Protein AF-0000000074771828 (afdb_homodimer)

InterPro domains:
  IPR003676 Small auxin-up RNA [PF02519] (21-90)
  IPR003676 Small auxin-up RNA [PTHR31374] (26-91)

Radius of gyration: 35.13 Å; Cα contacts (8 Å, |Δi|>4): 235; chains: 2; bounding box: 43×154×93 Å

pLDDT: mean 76.65, std 26.49, range [28.58, 97.94]

Nearest PDB structures (foldseek):
  7e83-assembly1_C  TM=4.398E-01  e=4.134E-01  Homo sapiens
  7f3f-assembly1_B  TM=4.361E-01  e=6.168E-01  Homo sapiens
  1j8c-assembly1_A  TM=2.416E-01  e=1.678E+00  Homo sapiens
  2lgx-assembly1_A  TM=4.261E-01  e=7.277E+00  Homo sapiens
  4ezk-assembly1_A  TM=3.525E-01  e=8.889E+00  Homo sapiens

Organism: Zingiber officinale (NCBI:txid94328)

Structure (mmCIF, N/CA/C/O backbone):
data_AF-0000000074771828-model_v1
#
loop_
_entity.id
_entity.type
_entity.pdbx_description
1 polymer 'Uncharacterized protein'
#
loop_
_atom_site.group_PDB
_atom_site.id
_atom_site.type_symbol
_atom_site.label_atom_id
_atom_site.label_alt_id
_atom_site.label_comp_id
_atom_site.label_asym_id
_atom_site.label_entity_id
_atom_site.label_seq_id
_atom_site.pdbx_PDB_ins_code
_atom_site.Cartn_x
_atom_site.Cartn_y
_atom_site.Cartn_z
_atom_site.occupancy
_atom_site.B_iso_or_equiv
_atom_site.auth_seq_id
_atom_site.auth_comp_id
_atom_site.auth_asym_id
_atom_site.auth_atom_id
_atom_site.pdbx_PDB_model_num
ATOM 1 N N . MET A 1 1 ? -14.844 -65.875 -72.438 1 32.59 1 MET A N 1
ATOM 2 C CA . MET A 1 1 ? -14.727 -64.562 -71.812 1 32.59 1 MET A CA 1
ATOM 3 C C . MET A 1 1 ? -14.938 -64.625 -70.312 1 32.59 1 MET A C 1
ATOM 5 O O . MET A 1 1 ? -16 -65.062 -69.875 1 32.59 1 MET A O 1
ATOM 9 N N . ARG A 1 2 ? -13.867 -64.875 -69.562 1 37.47 2 ARG A N 1
ATOM 10 C CA . ARG A 1 2 ? -13.727 -65.25 -68.125 1 37.47 2 ARG A CA 1
ATOM 11 C C . ARG A 1 2 ? -14.148 -64.125 -67.25 1 37.47 2 ARG A C 1
ATOM 13 O O . ARG A 1 2 ? -13.836 -62.969 -67.438 1 37.47 2 ARG A O 1
ATOM 20 N N . PRO A 1 3 ? -15.211 -64.25 -66.312 1 40.62 3 PRO A N 1
ATOM 21 C CA . PRO A 1 3 ? -15.93 -63.344 -65.438 1 40.62 3 PRO A CA 1
ATOM 22 C C . PRO A 1 3 ? -15.023 -62.75 -64.375 1 40.62 3 PRO A C 1
ATOM 24 O O . PRO A 1 3 ? -14.422 -63.469 -63.562 1 40.62 3 PRO A O 1
ATOM 27 N N . LEU A 1 4 ? -14.164 -61.719 -64.625 1 36.88 4 LEU A N 1
ATOM 28 C CA . LEU A 1 4 ? -13.148 -61.094 -63.781 1 36.88 4 LEU A CA 1
ATOM 29 C C . LEU A 1 4 ? -13.773 -60.438 -62.562 1 36.88 4 LEU A C 1
ATOM 31 O O . LEU A 1 4 ? -14.609 -59.562 -62.688 1 36.88 4 LEU A O 1
ATOM 35 N N . LEU A 1 5 ? -14.172 -61.219 -61.531 1 36.38 5 LEU A N 1
ATOM 36 C CA . LEU A 1 5 ? -14.836 -60.844 -60.281 1 36.38 5 LEU A CA 1
ATOM 37 C C . LEU A 1 5 ? -14 -59.875 -59.5 1 36.38 5 LEU A C 1
ATOM 39 O O . LEU A 1 5 ? -12.852 -60.125 -59.156 1 36.38 5 LEU A O 1
ATOM 43 N N . ARG A 1 6 ? -14.102 -58.531 -59.75 1 36 6 ARG A N 1
ATOM 44 C CA . ARG A 1 6 ? -13.391 -57.406 -59.188 1 36 6 ARG A CA 1
ATOM 45 C C . ARG A 1 6 ? -13.664 -57.281 -57.688 1 36 6 ARG A C 1
ATOM 47 O O . ARG A 1 6 ? -14.82 -57.188 -57.281 1 36 6 ARG A O 1
ATOM 54 N N . ARG A 1 7 ? -12.844 -57.875 -56.844 1 37.09 7 ARG A N 1
ATOM 55 C CA . ARG A 1 7 ? -12.836 -57.969 -55.375 1 37.09 7 ARG A CA 1
ATOM 56 C C . ARG A 1 7 ? -12.875 -56.562 -54.75 1 37.09 7 ARG A C 1
ATOM 58 O O . ARG A 1 7 ? -12.109 -55.688 -55.156 1 37.09 7 ARG A O 1
ATOM 65 N N . PRO A 1 8 ? -13.93 -56.125 -54.094 1 39.72 8 PRO A N 1
ATOM 66 C CA . PRO A 1 8 ? -14.227 -54.875 -53.406 1 39.72 8 PRO A CA 1
ATOM 67 C C . PRO A 1 8 ? -13.164 -54.469 -52.375 1 39.72 8 PRO A C 1
ATOM 69 O O . PRO A 1 8 ? -12.648 -55.312 -51.656 1 39.72 8 PRO A O 1
ATOM 72 N N . ALA A 1 9 ? -12.32 -53.5 -52.688 1 33.38 9 ALA A N 1
ATOM 73 C CA . ALA A 1 9 ? -11.25 -52.906 -51.906 1 33.38 9 ALA A CA 1
ATOM 74 C C . ALA A 1 9 ? -11.75 -52.469 -50.531 1 33.38 9 ALA A C 1
ATOM 76 O O . ALA A 1 9 ? -12.805 -51.844 -50.438 1 33.38 9 ALA A O 1
ATOM 77 N N . ARG A 1 10 ? -11.547 -53.25 -49.469 1 34.06 10 ARG A N 1
ATOM 78 C CA . ARG A 1 10 ? -11.781 -53.062 -48.031 1 34.06 10 ARG A CA 1
ATOM 79 C C . ARG A 1 10 ? -11.266 -51.688 -47.562 1 34.06 10 ARG A C 1
ATOM 81 O O . ARG A 1 10 ? -10.094 -51.375 -47.781 1 34.06 10 ARG A O 1
ATOM 88 N N . VAL A 1 11 ? -12.07 -50.594 -47.656 1 33.84 11 VAL A N 1
ATOM 89 C CA . VAL A 1 11 ? -11.875 -49.281 -47.094 1 33.84 11 VAL A CA 1
ATOM 90 C C . VAL A 1 11 ? -11.43 -49.375 -45.656 1 33.84 11 VAL A C 1
ATOM 92 O O . VAL A 1 11 ? -12.102 -50.031 -44.844 1 33.84 11 VAL A O 1
ATOM 95 N N . GLY A 1 12 ? -10.156 -49.312 -45.375 1 29.52 12 GLY A N 1
ATOM 96 C CA . GLY A 1 12 ? -9.375 -49.281 -44.156 1 29.52 12 GLY A CA 1
ATOM 97 C C . GLY A 1 12 ? -10.023 -48.438 -43.062 1 29.52 12 GLY A C 1
ATOM 98 O O . GLY A 1 12 ? -10.773 -47.5 -43.344 1 29.52 12 GLY A O 1
ATOM 99 N N . ASP A 1 13 ? -10.203 -49 -41.844 1 32.09 13 ASP A N 1
ATOM 100 C CA . ASP A 1 13 ? -10.562 -48.719 -40.469 1 32.09 13 ASP A CA 1
ATOM 101 C C . ASP A 1 13 ? -9.859 -47.469 -39.969 1 32.09 13 ASP A C 1
ATOM 103 O O . ASP A 1 13 ? -8.641 -47.312 -40.094 1 32.09 13 ASP A O 1
ATOM 107 N N . SER A 1 14 ? -10.578 -46.312 -40 1 33.44 14 SER A N 1
ATOM 108 C CA . SER A 1 14 ? -10.297 -45.031 -39.344 1 33.44 14 SER A CA 1
ATOM 109 C C . SER A 1 14 ? -9.836 -45.219 -37.906 1 33.44 14 SER A C 1
ATOM 111 O O . SER A 1 14 ? -10.586 -45.75 -37.062 1 33.44 14 SER A O 1
ATOM 113 N N . SER A 1 15 ? -8.617 -45.594 -37.656 1 33.94 15 SER A N 1
ATOM 114 C CA . SER A 1 15 ? -7.984 -45.594 -36.344 1 33.94 15 SER A CA 1
ATOM 115 C C . SER A 1 15 ? -8.312 -44.344 -35.562 1 33.94 15 SER A C 1
ATOM 117 O O . SER A 1 15 ? -8.289 -43.219 -36.125 1 33.94 15 SER A O 1
ATOM 119 N N . SER A 1 16 ? -9.242 -44.406 -34.594 1 33.5 16 SER A N 1
ATOM 120 C CA . SER A 1 16 ? -9.547 -43.5 -33.469 1 33.5 16 SER A CA 1
ATOM 121 C C . SER A 1 16 ? -8.281 -42.938 -32.844 1 33.5 16 SER A C 1
ATOM 123 O O . SER A 1 16 ? -7.449 -43.719 -32.344 1 33.5 16 SER A O 1
ATOM 125 N N . THR A 1 17 ? -7.562 -42.062 -33.469 1 32.53 17 THR A N 1
ATOM 126 C CA . THR A 1 17 ? -6.496 -41.344 -32.812 1 32.53 17 THR A CA 1
ATOM 127 C C . THR A 1 17 ? -6.969 -40.781 -31.469 1 32.53 17 THR A C 1
ATOM 129 O O . THR A 1 17 ? -7.91 -40 -31.406 1 32.53 17 THR A O 1
ATOM 132 N N . GLN A 1 18 ? -7.062 -41.656 -30.422 1 33.91 18 GLN A N 1
ATOM 133 C CA . GLN A 1 18 ? -7.137 -41.219 -29.031 1 33.91 18 GLN A CA 1
ATOM 134 C C . GLN A 1 18 ? -6.254 -40 -28.797 1 33.91 18 GLN A C 1
ATOM 136 O O . GLN A 1 18 ? -5.039 -40.062 -29 1 33.91 18 GLN A O 1
ATOM 141 N N . GLY A 1 19 ? -6.648 -38.844 -29.172 1 33.78 19 GLY A N 1
ATOM 142 C CA . GLY A 1 19 ? -6.027 -37.594 -28.75 1 33.78 19 GLY A CA 1
ATOM 143 C C . GLY A 1 19 ? -5.562 -37.625 -27.297 1 33.78 19 GLY A C 1
ATOM 144 O O . GLY A 1 19 ? -6.352 -37.906 -26.391 1 33.78 19 GLY A O 1
ATOM 145 N N . GLU A 1 20 ? -4.398 -38.188 -27 1 36.16 20 GLU A N 1
ATOM 146 C CA . GLU A 1 20 ? -3.707 -37.938 -25.734 1 36.16 20 GLU A CA 1
ATOM 147 C C . GLU A 1 20 ? -3.93 -36.531 -25.25 1 36.16 20 GLU A C 1
ATOM 149 O O . GLU A 1 20 ? -3.529 -35.562 -25.922 1 36.16 20 GLU A O 1
ATOM 154 N N . ALA A 1 21 ? -5.086 -36.188 -24.812 1 35.47 21 ALA A N 1
ATOM 155 C CA . ALA A 1 21 ? -5.191 -35 -23.938 1 35.47 21 ALA A CA 1
ATOM 156 C C . ALA A 1 21 ? -3.943 -34.875 -23.062 1 35.47 21 ALA A C 1
ATOM 158 O O . ALA A 1 21 ? -3.641 -35.75 -22.25 1 35.47 21 ALA A O 1
ATOM 159 N N . ILE A 1 22 ? -2.848 -34.438 -23.688 1 35.09 22 ILE A N 1
ATOM 160 C CA . ILE A 1 22 ? -1.805 -33.906 -22.844 1 35.09 22 ILE A CA 1
ATOM 161 C C . ILE A 1 22 ? -2.439 -33.188 -21.641 1 35.09 22 ILE A C 1
ATOM 163 O O . ILE A 1 22 ? -3.289 -32.312 -21.812 1 35.09 22 ILE A O 1
ATOM 167 N N . SER A 1 23 ? -2.936 -33.906 -20.672 1 37.56 23 SER A N 1
ATOM 168 C CA . SER A 1 23 ? -3.023 -33.25 -19.375 1 37.56 23 SER A CA 1
ATOM 169 C C . SER A 1 23 ? -1.934 -32.188 -19.234 1 37.56 23 SER A C 1
ATOM 171 O O . SER A 1 23 ? -0.753 -32.5 -19.094 1 37.56 23 SER A O 1
ATOM 173 N N . GLY A 1 24 ? -1.816 -31.266 -20.031 1 38.66 24 GLY A N 1
ATOM 174 C CA . GLY A 1 24 ? -0.993 -30.062 -19.984 1 38.66 24 GLY A CA 1
ATOM 175 C C . GLY A 1 24 ? -0.74 -29.578 -18.562 1 38.66 24 GLY A C 1
ATOM 176 O O . GLY A 1 24 ? -0.418 -28.406 -18.359 1 38.66 24 GLY A O 1
ATOM 177 N N . LYS A 1 25 ? -1.312 -30.203 -17.562 1 41.12 25 LYS A N 1
ATOM 178 C CA . LYS A 1 25 ? -0.728 -29.859 -16.281 1 41.12 25 LYS A CA 1
ATOM 179 C C . LYS A 1 25 ? 0.793 -29.969 -16.312 1 41.12 25 LYS A C 1
ATOM 181 O O . LYS A 1 25 ? 1.352 -31 -15.961 1 41.12 25 LYS A O 1
ATOM 186 N N . GLU A 1 26 ? 1.528 -29.812 -17.359 1 43.81 26 GLU A N 1
ATOM 187 C CA . GLU A 1 26 ? 2.967 -29.672 -17.156 1 43.81 26 GLU A CA 1
ATOM 188 C C . GLU A 1 26 ? 3.279 -29.047 -15.812 1 43.81 26 GLU A C 1
ATOM 190 O O . GLU A 1 26 ? 2.77 -27.969 -15.492 1 43.81 26 GLU A O 1
ATOM 195 N N . ALA A 1 27 ? 3.482 -29.75 -14.805 1 43.91 27 ALA A N 1
ATOM 196 C CA . ALA A 1 27 ? 4.082 -29.469 -13.5 1 43.91 27 ALA A CA 1
ATOM 197 C C . ALA A 1 27 ? 5.168 -28.406 -13.609 1 43.91 27 ALA A C 1
ATOM 199 O O . ALA A 1 27 ? 6.238 -28.656 -14.164 1 43.91 27 ALA A O 1
ATOM 200 N N . MET A 1 28 ? 4.965 -27.172 -14.148 1 45.31 28 MET A N 1
ATOM 201 C CA . MET A 1 28 ? 6.031 -26.188 -13.945 1 45.31 28 MET A CA 1
ATOM 202 C C . MET A 1 28 ? 6.828 -26.516 -12.688 1 45.31 28 MET A C 1
ATOM 204 O O . MET A 1 28 ? 6.258 -26.625 -11.602 1 45.31 28 MET A O 1
ATOM 208 N N . SER A 1 29 ? 7.75 -27.328 -12.883 1 49.81 29 SER A N 1
ATOM 209 C CA . SER A 1 29 ? 8.68 -27.625 -11.797 1 49.81 29 SER A CA 1
ATOM 210 C C . SER A 1 29 ? 8.945 -26.391 -10.945 1 49.81 29 SER A C 1
ATOM 212 O O . SER A 1 29 ? 9.609 -25.453 -11.383 1 49.81 29 SER A O 1
ATOM 214 N N . ALA A 1 30 ? 7.934 -25.891 -10.305 1 58.78 30 ALA A N 1
ATOM 215 C CA . ALA A 1 30 ? 8.32 -24.906 -9.297 1 58.78 30 ALA A CA 1
ATOM 216 C C . ALA A 1 30 ? 9.539 -25.375 -8.516 1 58.78 30 ALA A C 1
ATOM 218 O O . ALA A 1 30 ? 9.609 -26.531 -8.094 1 58.78 30 ALA A O 1
ATOM 219 N N . THR A 1 31 ? 10.727 -24.828 -8.953 1 63.97 31 THR A N 1
ATOM 220 C CA . THR A 1 31 ? 11.883 -25.016 -8.086 1 63.97 31 THR A CA 1
ATOM 221 C C . THR A 1 31 ? 11.477 -24.922 -6.613 1 63.97 31 THR A C 1
ATOM 223 O O . THR A 1 31 ? 10.609 -24.125 -6.258 1 63.97 31 THR A O 1
ATOM 226 N N . GLU A 1 32 ? 11.828 -25.703 -5.863 1 81.38 32 GLU A N 1
ATOM 227 C CA . GLU A 1 32 ? 11.602 -25.672 -4.422 1 81.38 32 GLU A CA 1
ATOM 228 C C . GLU A 1 32 ? 11.742 -24.266 -3.865 1 81.38 32 GLU A C 1
ATOM 230 O O . GLU A 1 32 ? 12.703 -23.547 -4.188 1 81.38 32 GLU A O 1
ATOM 235 N N . GLY A 1 33 ? 10.781 -23.703 -3.289 1 93.62 33 GLY A N 1
ATOM 236 C CA . GLY A 1 33 ? 10.844 -22.391 -2.666 1 93.62 33 GLY A CA 1
ATOM 237 C C . GLY A 1 33 ? 10.266 -21.297 -3.537 1 93.62 33 GLY A C 1
ATOM 238 O O . GLY A 1 33 ? 10.227 -20.125 -3.129 1 93.62 33 GLY A O 1
ATOM 239 N N . PHE A 1 34 ? 9.805 -21.797 -4.789 1 95.56 34 PHE A N 1
ATOM 240 C CA . PHE A 1 34 ? 9.234 -20.797 -5.684 1 95.56 34 PHE A CA 1
ATOM 241 C C . PHE A 1 34 ? 7.77 -21.078 -5.961 1 95.56 34 PHE A C 1
ATOM 243 O O . PHE A 1 34 ? 7.348 -22.234 -5.953 1 95.56 34 PHE A O 1
ATOM 250 N N . VAL A 1 35 ? 6.938 -20.062 -6.23 1 95.75 35 VAL A N 1
ATOM 251 C CA . VAL A 1 35 ? 5.52 -20.141 -6.566 1 95.75 35 VAL A CA 1
ATOM 252 C C . VAL A 1 35 ? 5.277 -19.5 -7.93 1 95.75 35 VAL A C 1
ATOM 254 O O . VAL A 1 35 ? 5.648 -18.344 -8.156 1 95.75 35 VAL A O 1
ATOM 257 N N . PRO A 1 36 ? 4.703 -20.281 -8.844 1 96.75 36 PRO A N 1
ATOM 258 C CA . PRO A 1 36 ? 4.348 -19.656 -10.125 1 96.75 36 PRO A CA 1
ATOM 259 C C . PRO A 1 36 ? 3.205 -18.656 -9.984 1 96.75 36 PRO A C 1
ATOM 261 O O . PRO A 1 36 ? 2.17 -18.969 -9.398 1 96.75 36 PRO A O 1
ATOM 264 N N . VAL A 1 37 ? 3.354 -17.422 -10.594 1 97.62 37 VAL A N 1
ATOM 265 C CA . VAL A 1 37 ? 2.383 -16.344 -10.523 1 97.62 37 VAL A CA 1
ATOM 266 C C . VAL A 1 37 ? 2.178 -15.742 -11.914 1 97.62 37 VAL A C 1
ATOM 268 O O . VAL A 1 37 ? 3.143 -15.508 -12.648 1 97.62 37 VAL A O 1
ATOM 271 N N . CYS A 1 38 ? 0.918 -15.547 -12.273 1 97.88 38 CYS A N 1
ATOM 272 C CA . CYS A 1 38 ? 0.589 -14.766 -13.469 1 97.88 38 CYS A CA 1
ATOM 273 C C . CYS A 1 38 ? -0.091 -13.453 -13.094 1 97.88 38 CYS A C 1
ATOM 275 O O . CYS A 1 38 ? -0.927 -13.422 -12.188 1 97.88 38 CYS A O 1
ATOM 277 N N . VAL A 1 39 ? 0.306 -12.492 -13.82 1 97.5 39 VAL A N 1
ATOM 278 C CA . VAL A 1 39 ? -0.228 -11.195 -13.422 1 97.5 39 VAL A CA 1
ATOM 279 C C . VAL A 1 39 ? -0.912 -10.523 -14.609 1 97.5 39 VAL A C 1
ATOM 281 O O . VAL A 1 39 ? -0.525 -10.75 -15.758 1 97.5 39 VAL A O 1
ATOM 284 N N . GLY A 1 40 ? -1.938 -9.75 -14.297 1 93.56 40 GLY A N 1
ATOM 285 C CA . GLY A 1 40 ? -2.629 -8.922 -15.266 1 93.56 40 GLY A CA 1
ATOM 286 C C . GLY A 1 40 ? -3.436 -9.719 -16.266 1 93.56 40 GLY A C 1
ATOM 287 O O . GLY A 1 40 ? -3.586 -10.93 -16.125 1 93.56 40 GLY A O 1
ATOM 288 N N . GLU A 1 41 ? -4.02 -8.977 -17.203 1 88.44 41 GLU A N 1
ATOM 289 C CA . GLU A 1 41 ? -4.82 -9.578 -18.266 1 88.44 41 GLU A CA 1
ATOM 290 C C . GLU A 1 41 ? -3.939 -10.328 -19.266 1 88.44 41 GLU A C 1
ATOM 292 O O . GLU A 1 41 ? -4.379 -11.289 -19.891 1 88.44 41 GLU A O 1
ATOM 297 N N . GLU A 1 42 ? -2.707 -9.898 -19.312 1 92.44 42 GLU A N 1
ATOM 298 C CA . GLU A 1 42 ? -1.759 -10.484 -20.25 1 92.44 42 GLU A CA 1
ATOM 299 C C . GLU A 1 42 ? -1.19 -11.797 -19.719 1 92.44 42 GLU A C 1
ATOM 301 O O . GLU A 1 42 ? -0.486 -12.516 -20.422 1 92.44 42 GLU A O 1
ATOM 306 N N . MET A 1 43 ? -1.484 -12.117 -18.531 1 95.31 43 MET A N 1
ATOM 307 C CA . MET A 1 43 ? -1.06 -13.359 -17.891 1 95.31 43 MET A CA 1
ATOM 308 C C . MET A 1 43 ? 0.455 -13.516 -17.969 1 95.31 43 MET A C 1
ATOM 310 O O . MET A 1 43 ? 0.955 -14.602 -18.266 1 95.31 43 MET A O 1
ATOM 314 N N . GLU A 1 44 ? 1.137 -12.398 -17.703 1 97.19 44 GLU A N 1
ATOM 315 C CA . GLU A 1 44 ? 2.59 -12.508 -17.625 1 97.19 44 GLU A CA 1
ATOM 316 C C . GLU A 1 44 ? 3.008 -13.422 -16.469 1 97.19 44 GLU A C 1
ATOM 318 O O . GLU A 1 44 ? 2.557 -13.25 -15.344 1 97.19 44 GLU A O 1
ATOM 323 N N . ARG A 1 45 ? 3.93 -14.391 -16.734 1 97.19 45 ARG A N 1
ATOM 324 C CA . ARG A 1 45 ? 4.266 -15.414 -15.75 1 97.19 45 ARG A CA 1
ATOM 325 C C . ARG A 1 45 ? 5.547 -15.055 -15.008 1 97.19 45 ARG A C 1
ATOM 327 O O . ARG A 1 45 ? 6.512 -14.578 -15.609 1 97.19 45 ARG A O 1
ATOM 334 N N . PHE A 1 46 ? 5.625 -15.188 -13.727 1 97.62 46 PHE A N 1
ATOM 335 C CA . PHE A 1 46 ? 6.773 -15.016 -12.852 1 97.62 46 PHE A CA 1
ATOM 336 C C . PHE A 1 46 ? 6.965 -16.234 -11.953 1 97.62 46 PHE A C 1
ATOM 338 O O . PHE A 1 46 ? 5.992 -16.906 -11.609 1 97.62 46 PHE A O 1
ATOM 345 N N . GLU A 1 47 ? 8.211 -16.484 -11.633 1 96.75 47 GLU A N 1
ATOM 346 C CA . GLU A 1 47 ? 8.547 -17.375 -10.531 1 96.75 47 GLU A CA 1
ATOM 347 C C . GLU A 1 47 ? 8.898 -16.594 -9.273 1 96.75 47 GLU A C 1
ATOM 349 O O . GLU A 1 47 ? 9.961 -15.984 -9.188 1 96.75 47 GLU A O 1
ATOM 354 N N . VAL A 1 48 ? 8.078 -16.688 -8.234 1 97.75 48 VAL A N 1
ATOM 355 C CA . VAL A 1 48 ? 8.227 -15.844 -7.051 1 97.75 48 VAL A CA 1
ATOM 356 C C . VAL A 1 48 ? 8.734 -16.672 -5.879 1 97.75 48 VAL A C 1
ATOM 358 O O . VAL A 1 48 ? 8.148 -17.719 -5.547 1 97.75 48 VAL A O 1
ATOM 361 N N . PRO A 1 49 ? 9.875 -16.281 -5.293 1 96.31 49 PRO A N 1
ATOM 362 C CA . PRO A 1 49 ? 10.234 -16.969 -4.051 1 96.31 49 PRO A CA 1
ATOM 363 C C . PRO A 1 49 ? 9.102 -16.969 -3.027 1 96.31 49 PRO A C 1
ATOM 365 O O . PRO A 1 49 ? 8.516 -15.922 -2.742 1 96.31 49 PRO A O 1
ATOM 368 N N . ALA A 1 50 ? 8.844 -18.062 -2.422 1 96.31 50 ALA A N 1
ATOM 369 C CA . ALA A 1 50 ? 7.699 -18.219 -1.53 1 96.31 50 ALA A CA 1
ATOM 370 C C . ALA A 1 50 ? 7.809 -17.297 -0.326 1 96.31 50 ALA A C 1
ATOM 372 O O . ALA A 1 50 ? 6.797 -16.859 0.221 1 96.31 50 ALA A O 1
ATOM 373 N N . GLU A 1 51 ? 9.008 -16.953 0.059 1 95.06 51 GLU A N 1
ATOM 374 C CA . GLU A 1 51 ? 9.242 -16.125 1.239 1 95.06 51 GLU A CA 1
ATOM 375 C C . GLU A 1 51 ? 8.727 -14.703 1.033 1 95.06 51 GLU A C 1
ATOM 377 O O . GLU A 1 51 ? 8.383 -14.016 1.997 1 95.06 51 GLU A O 1
ATOM 382 N N . LEU A 1 52 ? 8.641 -14.234 -0.208 1 96.56 52 LEU A N 1
ATOM 383 C CA . LEU A 1 52 ? 8.172 -12.883 -0.49 1 96.56 52 LEU A CA 1
ATOM 384 C C . LEU A 1 52 ? 6.672 -12.758 -0.239 1 96.56 52 LEU A C 1
ATOM 386 O O . LEU A 1 52 ? 6.172 -11.664 0.032 1 96.56 52 LEU A O 1
ATOM 390 N N . LEU A 1 53 ? 5.969 -13.898 -0.274 1 95.44 53 LEU A N 1
ATOM 391 C CA . LEU A 1 53 ? 4.508 -13.867 -0.226 1 95.44 53 LEU A CA 1
ATOM 392 C C . LEU A 1 53 ? 4.02 -13.523 1.177 1 95.44 53 LEU A C 1
ATOM 394 O O . LEU A 1 53 ? 2.852 -13.18 1.364 1 95.44 53 LEU A O 1
ATOM 398 N N . SER A 1 54 ? 4.996 -13.555 2.188 1 94.69 54 SER A N 1
ATOM 399 C CA . SER A 1 54 ? 4.637 -13.219 3.561 1 94.69 54 SER A CA 1
ATOM 400 C C . SER A 1 54 ? 4.832 -11.734 3.842 1 94.69 54 SER A C 1
ATOM 402 O O . SER A 1 54 ? 4.375 -11.227 4.863 1 94.69 54 SER A O 1
ATOM 404 N N . ARG A 1 55 ? 5.43 -11.031 2.961 1 96.19 55 ARG A N 1
ATOM 405 C CA . ARG A 1 55 ? 5.594 -9.594 3.121 1 96.19 55 ARG A CA 1
ATOM 406 C C . ARG A 1 55 ? 4.262 -8.867 2.975 1 96.19 55 ARG A C 1
ATOM 408 O O . ARG A 1 55 ? 3.408 -9.281 2.186 1 96.19 55 ARG A O 1
ATOM 415 N N . PRO A 1 56 ? 4.145 -7.809 3.648 1 95.75 56 PRO A N 1
ATOM 416 C CA . PRO A 1 56 ? 2.85 -7.125 3.705 1 95.75 56 PRO A CA 1
ATOM 417 C C . PRO A 1 56 ? 2.291 -6.805 2.318 1 95.75 56 PRO A C 1
ATOM 419 O O . PRO A 1 56 ? 1.106 -7.035 2.059 1 95.75 56 PRO A O 1
ATOM 422 N N . ALA A 1 57 ? 3.123 -6.309 1.467 1 96 57 ALA A N 1
ATOM 423 C CA . ALA A 1 57 ? 2.664 -5.93 0.133 1 96 57 ALA A CA 1
ATOM 424 C C . ALA A 1 57 ? 2.115 -7.137 -0.623 1 96 57 ALA A C 1
ATOM 426 O O . ALA A 1 57 ? 1.047 -7.059 -1.235 1 96 57 ALA A O 1
ATOM 427 N N . PHE A 1 58 ? 2.826 -8.203 -0.573 1 97.62 58 PHE A N 1
ATOM 428 C CA . PHE A 1 58 ? 2.4 -9.398 -1.298 1 97.62 58 PHE A CA 1
ATOM 429 C C . PHE A 1 58 ? 1.191 -10.039 -0.625 1 97.62 58 PHE A C 1
ATOM 431 O O . PHE A 1 58 ? 0.291 -10.539 -1.302 1 97.62 58 PHE A O 1
ATOM 438 N N . ALA A 1 59 ? 1.226 -10.008 0.656 1 96.81 59 ALA A N 1
ATOM 439 C CA . ALA A 1 59 ? 0.059 -10.508 1.375 1 96.81 59 ALA A CA 1
ATOM 440 C C . ALA A 1 59 ? -1.203 -9.75 0.977 1 96.81 59 ALA A C 1
ATOM 442 O O . ALA A 1 59 ? -2.264 -10.352 0.786 1 96.81 59 ALA A O 1
ATOM 443 N N . ALA A 1 60 ? -1.096 -8.492 0.84 1 96.31 60 ALA A N 1
ATOM 444 C CA . ALA A 1 60 ? -2.227 -7.676 0.403 1 96.31 60 ALA A CA 1
ATOM 445 C C . ALA A 1 60 ? -2.646 -8.039 -1.02 1 96.31 60 ALA A C 1
ATOM 447 O O . ALA A 1 60 ? -3.84 -8.141 -1.314 1 96.31 60 ALA A O 1
ATOM 448 N N . LEU A 1 61 ? -1.703 -8.242 -1.883 1 96.38 61 LEU A N 1
ATOM 449 C CA . LEU A 1 61 ? -2.01 -8.617 -3.258 1 96.38 61 LEU A CA 1
ATOM 450 C C . LEU A 1 61 ? -2.697 -9.984 -3.307 1 96.38 61 LEU A C 1
ATOM 452 O O . LEU A 1 61 ? -3.572 -10.211 -4.145 1 96.38 61 LEU A O 1
ATOM 456 N N . LEU A 1 62 ? -2.25 -10.898 -2.395 1 96.75 62 LEU A N 1
ATOM 457 C CA . LEU A 1 62 ? -2.889 -12.203 -2.334 1 96.75 62 LEU A CA 1
ATOM 458 C C . LEU A 1 62 ? -4.348 -12.078 -1.915 1 96.75 62 LEU A C 1
ATOM 460 O O . LEU A 1 62 ? -5.211 -12.789 -2.432 1 96.75 62 LEU A O 1
ATOM 464 N N . HIS A 1 63 ? -4.648 -11.172 -0.995 1 95.5 63 HIS A N 1
ATOM 465 C CA . HIS A 1 63 ? -6.031 -10.922 -0.606 1 95.5 63 HIS A CA 1
ATOM 466 C C . HIS A 1 63 ? -6.844 -10.375 -1.773 1 95.5 63 HIS A C 1
ATOM 468 O O . HIS A 1 63 ? -7.977 -10.797 -2.004 1 95.5 63 HIS A O 1
ATOM 474 N N . LEU A 1 64 ? -6.211 -9.523 -2.482 1 93.5 64 LEU A N 1
ATOM 475 C CA . LEU A 1 64 ? -6.867 -9 -3.674 1 93.5 64 LEU A CA 1
ATOM 476 C C . LEU A 1 64 ? -7.098 -10.102 -4.699 1 93.5 64 LEU A C 1
ATOM 478 O O . LEU A 1 64 ? -8.164 -10.172 -5.316 1 93.5 64 LEU A O 1
ATOM 482 N N . SER A 1 65 ? -6.129 -10.891 -4.891 1 96.44 65 SER A N 1
ATOM 483 C CA . SER A 1 65 ? -6.227 -12.031 -5.793 1 96.44 65 SER A CA 1
ATOM 484 C C . SER A 1 65 ? -7.406 -12.922 -5.43 1 96.44 65 SER A C 1
ATOM 486 O O . SER A 1 65 ? -8.18 -13.328 -6.305 1 96.44 65 SER A O 1
ATOM 488 N N . ALA A 1 66 ? -7.523 -13.219 -4.164 1 96.12 66 ALA A N 1
ATOM 489 C CA . ALA A 1 66 ? -8.609 -14.07 -3.682 1 96.12 66 ALA A CA 1
ATOM 490 C C . ALA A 1 66 ? -9.969 -13.445 -3.961 1 96.12 66 ALA A C 1
ATOM 492 O O . ALA A 1 66 ? -10.922 -14.148 -4.32 1 96.12 66 ALA A O 1
ATOM 493 N N . ARG A 1 67 ? -10.039 -12.188 -3.824 1 92.94 67 ARG A N 1
ATOM 494 C CA . ARG A 1 67 ? -11.289 -11.477 -4.078 1 92.94 67 ARG A CA 1
ATOM 495 C C . ARG A 1 67 ? -11.648 -11.516 -5.562 1 92.94 67 ARG A C 1
ATOM 497 O O . ARG A 1 67 ? -12.82 -11.68 -5.914 1 92.94 67 ARG A O 1
ATOM 504 N N . GLU A 1 68 ? -10.664 -11.398 -6.406 1 92.31 68 GLU A N 1
ATOM 505 C CA . GLU A 1 68 ? -10.891 -11.289 -7.844 1 92.31 68 GLU A CA 1
ATOM 506 C C . GLU A 1 68 ? -11.047 -12.664 -8.484 1 92.31 68 GLU A C 1
ATOM 508 O O . GLU A 1 68 ? -11.867 -12.836 -9.391 1 92.31 68 GLU A O 1
ATOM 513 N N . TYR A 1 69 ? -10.219 -13.625 -8.047 1 94.44 69 TYR A N 1
ATOM 514 C CA . TYR A 1 69 ? -10.125 -14.883 -8.773 1 94.44 69 TYR A CA 1
ATOM 515 C C . TYR A 1 69 ? -10.539 -16.062 -7.883 1 94.44 69 TYR A C 1
ATOM 517 O O . TYR A 1 69 ? -10.617 -17.203 -8.352 1 94.44 69 TYR A O 1
ATOM 525 N N . GLY A 1 70 ? -10.789 -15.805 -6.645 1 94.81 70 GLY A N 1
ATOM 526 C CA . GLY A 1 70 ? -11.172 -16.859 -5.723 1 94.81 70 GLY A CA 1
ATOM 527 C C . GLY A 1 70 ? -10.008 -17.406 -4.922 1 94.81 70 GLY A C 1
ATOM 528 O O . GLY A 1 70 ? -8.844 -17.234 -5.305 1 94.81 70 GLY A O 1
ATOM 529 N N . TYR A 1 71 ? -10.172 -18.141 -3.789 1 93.31 71 TYR A N 1
ATOM 530 C CA . TYR A 1 71 ? -9.156 -18.656 -2.873 1 93.31 71 TYR A CA 1
ATOM 531 C C . TYR A 1 71 ? -8.562 -19.953 -3.395 1 93.31 71 TYR A C 1
ATOM 533 O O . TYR A 1 71 ? -7.465 -20.344 -2.988 1 93.31 71 TYR A O 1
ATOM 541 N N . GLN A 1 72 ? -9.312 -20.641 -4.184 1 91.62 72 GLN A N 1
ATOM 542 C CA . GLN A 1 72 ? -8.852 -21.938 -4.664 1 91.62 72 GLN A CA 1
ATOM 543 C C . GLN A 1 72 ? -8.414 -21.859 -6.121 1 91.62 72 GLN A C 1
ATOM 545 O O . GLN A 1 72 ? -9.086 -22.375 -7.008 1 91.62 72 GLN A O 1
ATOM 550 N N . GLN A 1 73 ? -7.406 -21.172 -6.207 1 89.06 73 GLN A N 1
ATOM 551 C CA . GLN A 1 73 ? -6.844 -21.156 -7.555 1 89.06 73 GLN A CA 1
ATOM 552 C C . GLN A 1 73 ? -5.988 -22.391 -7.816 1 89.06 73 GLN A C 1
ATOM 554 O O . GLN A 1 73 ? -5.23 -22.812 -6.941 1 89.06 73 GLN A O 1
ATOM 559 N N . ARG A 1 74 ? -6.297 -23.141 -8.844 1 85.38 74 ARG A N 1
ATOM 560 C CA . ARG A 1 74 ? -5.574 -24.359 -9.195 1 85.38 74 ARG A CA 1
ATOM 561 C C . ARG A 1 74 ? -4.441 -24.062 -10.172 1 85.38 74 ARG A C 1
ATOM 563 O O . ARG A 1 74 ? -4.641 -23.375 -11.172 1 85.38 74 ARG A O 1
ATOM 570 N N . GLY A 1 75 ? -3.26 -24.594 -9.852 1 89.88 75 GLY A N 1
ATOM 571 C CA . GLY A 1 75 ? -2.125 -24.422 -10.742 1 89.88 75 GLY A CA 1
ATOM 572 C C . GLY A 1 75 ? -1.338 -23.156 -10.445 1 89.88 75 GLY A C 1
ATOM 573 O O . GLY A 1 75 ? -0.717 -23.031 -9.391 1 89.88 75 GLY A O 1
ATOM 574 N N . VAL A 1 76 ? -1.65 -22.016 -11.289 1 94.88 76 VAL A N 1
ATOM 575 C CA . VAL A 1 76 ? -0.885 -20.781 -11.203 1 94.88 76 VAL A CA 1
ATOM 576 C C . VAL A 1 76 ? -1.684 -19.734 -10.43 1 94.88 76 VAL A C 1
ATOM 578 O O . VAL A 1 76 ? -2.898 -19.625 -10.602 1 94.88 76 VAL A O 1
ATOM 581 N N . LEU A 1 77 ? -0.989 -19.047 -9.5 1 96.12 77 LEU A N 1
ATOM 582 C CA . LEU A 1 77 ? -1.627 -17.953 -8.781 1 96.12 77 LEU A CA 1
ATOM 583 C C . LEU A 1 77 ? -1.786 -16.734 -9.688 1 96.12 77 LEU A C 1
ATOM 585 O O . LEU A 1 77 ? -0.843 -16.344 -10.383 1 96.12 77 LEU A O 1
ATOM 589 N N . ARG A 1 78 ? -2.963 -16.172 -9.617 1 97.25 78 ARG A N 1
ATOM 590 C CA . ARG A 1 78 ? -3.209 -14.961 -10.406 1 97.25 78 ARG A CA 1
ATOM 591 C C . ARG A 1 78 ? -3.242 -13.727 -9.508 1 97.25 78 ARG A C 1
ATOM 593 O O . ARG A 1 78 ? -3.914 -13.719 -8.477 1 97.25 78 ARG A O 1
ATOM 600 N N . ILE A 1 79 ? -2.553 -12.711 -9.898 1 96.88 79 ILE A N 1
ATOM 601 C CA . ILE A 1 79 ? -2.525 -11.453 -9.172 1 96.88 79 ILE A CA 1
ATOM 602 C C . ILE A 1 79 ? -2.965 -10.312 -10.094 1 96.88 79 ILE A C 1
ATOM 604 O O . ILE A 1 79 ? -2.408 -10.141 -11.18 1 96.88 79 ILE A O 1
ATOM 608 N N . PRO A 1 80 ? -3.965 -9.633 -9.734 1 93.12 80 PRO A N 1
ATOM 609 C CA . PRO A 1 80 ? -4.496 -8.57 -10.594 1 93.12 80 PRO A CA 1
ATOM 610 C C . PRO A 1 80 ? -3.656 -7.293 -10.539 1 93.12 80 PRO A C 1
ATOM 612 O O . PRO A 1 80 ? -4.078 -6.297 -9.953 1 93.12 80 PRO A O 1
ATOM 615 N N . CYS A 1 81 ? -2.557 -7.289 -11.164 1 94.06 81 CYS A N 1
ATOM 616 C CA . CYS A 1 81 ? -1.673 -6.129 -11.242 1 94.06 81 CYS A CA 1
ATOM 617 C C . CYS A 1 81 ? -0.892 -6.133 -12.555 1 94.06 81 CYS A C 1
ATOM 619 O O . CYS A 1 81 ? -0.664 -7.191 -13.141 1 94.06 81 CYS A O 1
ATOM 621 N N . PRO A 1 82 ? -0.511 -4.945 -12.992 1 93.62 82 PRO A N 1
ATOM 622 C CA . PRO A 1 82 ? 0.285 -4.883 -14.219 1 93.62 82 PRO A CA 1
ATOM 623 C C . PRO A 1 82 ? 1.664 -5.52 -14.062 1 93.62 82 PRO A C 1
ATOM 625 O O . PRO A 1 82 ? 2.285 -5.402 -13 1 93.62 82 PRO A O 1
ATOM 628 N N . GLY A 1 83 ? 2.123 -6.184 -15.109 1 96.44 83 GLY A N 1
ATOM 629 C CA . GLY A 1 83 ? 3.41 -6.863 -15.102 1 96.44 83 GLY A CA 1
ATOM 630 C C . GLY A 1 83 ? 4.562 -5.957 -14.719 1 96.44 83 GLY A C 1
ATOM 631 O O . GLY A 1 83 ? 5.355 -6.289 -13.836 1 96.44 83 GLY A O 1
ATOM 632 N N . PRO A 1 84 ? 4.656 -4.777 -15.344 1 96.25 84 PRO A N 1
ATOM 633 C CA . PRO A 1 84 ? 5.773 -3.883 -15.031 1 96.25 84 PRO A CA 1
ATOM 634 C C . PRO A 1 84 ? 5.789 -3.455 -13.562 1 96.25 84 PRO A C 1
ATOM 636 O O . PRO A 1 84 ? 6.859 -3.346 -12.961 1 96.25 84 PRO A O 1
ATOM 639 N N . LEU A 1 85 ? 4.652 -3.279 -12.953 1 95.69 85 LEU A N 1
ATOM 640 C CA . LEU A 1 85 ? 4.586 -2.914 -11.539 1 95.69 85 LEU A CA 1
ATOM 641 C C . LEU A 1 85 ? 4.957 -4.098 -10.656 1 95.69 85 LEU A C 1
ATOM 643 O O . LEU A 1 85 ? 5.688 -3.941 -9.68 1 95.69 85 LEU A O 1
ATOM 647 N N . PHE A 1 86 ? 4.434 -5.242 -11.016 1 97.25 86 PHE A N 1
ATOM 648 C CA . PHE A 1 86 ? 4.738 -6.445 -10.25 1 97.25 86 PHE A CA 1
ATOM 649 C C . PHE A 1 86 ? 6.238 -6.707 -10.227 1 97.25 86 PHE A C 1
ATOM 651 O O . PHE A 1 86 ? 6.797 -7.043 -9.18 1 97.25 86 PHE A O 1
ATOM 658 N N . ARG A 1 87 ? 6.895 -6.586 -11.375 1 97.56 87 ARG A N 1
ATOM 659 C CA . ARG A 1 87 ? 8.336 -6.766 -11.477 1 97.56 87 ARG A CA 1
ATOM 660 C C . ARG A 1 87 ? 9.078 -5.84 -10.516 1 97.56 87 ARG A C 1
ATOM 662 O O . ARG A 1 87 ? 10.031 -6.254 -9.852 1 97.56 87 ARG A O 1
ATOM 669 N N . ARG A 1 88 ? 8.656 -4.609 -10.406 1 97.81 88 ARG A N 1
ATOM 670 C CA . ARG A 1 88 ? 9.273 -3.65 -9.492 1 97.81 88 ARG A CA 1
ATOM 671 C C . ARG A 1 88 ? 9.023 -4.043 -8.039 1 97.81 88 ARG A C 1
ATOM 673 O O . ARG A 1 88 ? 9.906 -3.898 -7.195 1 97.81 88 ARG A O 1
ATOM 680 N N . LEU A 1 89 ? 7.875 -4.578 -7.809 1 97.38 89 LEU A N 1
ATOM 681 C CA . LEU A 1 89 ? 7.535 -5 -6.453 1 97.38 89 LEU A CA 1
ATOM 682 C C . LEU A 1 89 ? 8.453 -6.125 -5.988 1 97.38 89 LEU A C 1
ATOM 684 O O . LEU A 1 89 ? 8.867 -6.156 -4.824 1 97.38 89 LEU A O 1
ATOM 688 N N . LEU A 1 90 ? 8.719 -7.035 -6.863 1 97.94 90 LEU A N 1
ATOM 689 C CA . LEU A 1 90 ? 9.578 -8.164 -6.523 1 97.94 90 LEU A CA 1
ATOM 690 C C . LEU A 1 90 ? 10.93 -7.684 -6.023 1 97.94 90 LEU A C 1
ATOM 692 O O . LEU A 1 90 ? 11.594 -8.375 -5.254 1 97.94 90 LEU A O 1
ATOM 696 N N . LEU A 1 91 ? 11.297 -6.41 -6.418 1 97.25 91 LEU A N 1
ATOM 697 C CA . LEU A 1 91 ? 12.633 -5.906 -6.129 1 97.25 91 LEU A CA 1
ATOM 698 C C . LEU A 1 91 ? 12.602 -4.871 -5.012 1 97.25 91 LEU A C 1
ATOM 700 O O . LEU A 1 91 ? 13.641 -4.383 -4.574 1 97.25 91 LEU A O 1
ATOM 704 N N . SER A 1 92 ? 11.43 -4.555 -4.551 1 97.06 92 SER A N 1
ATOM 705 C CA . SER A 1 92 ? 11.281 -3.432 -3.631 1 97.06 92 SER A CA 1
ATOM 706 C C . SER A 1 92 ? 10.984 -3.914 -2.215 1 97.06 92 SER A C 1
ATOM 708 O O . SER A 1 92 ? 10.57 -5.059 -2.02 1 97.06 92 SER A O 1
ATOM 710 N N . HIS A 1 93 ? 11.203 -2.996 -1.279 1 94 93 HIS A N 1
ATOM 711 C CA . HIS A 1 93 ? 10.891 -3.242 0.123 1 94 93 HIS A CA 1
ATOM 712 C C . HIS A 1 93 ? 10.469 -1.954 0.826 1 94 93 HIS A C 1
ATOM 714 O O . HIS A 1 93 ? 10.68 -0.858 0.302 1 94 93 HIS A O 1
ATOM 720 N N . GLY A 1 94 ? 9.82 -2.137 1.967 1 93.69 94 GLY A N 1
ATOM 721 C CA . GLY A 1 94 ? 9.5 -0.998 2.812 1 93.69 94 GLY A CA 1
ATOM 722 C C . GLY A 1 94 ? 8.672 0.057 2.104 1 93.69 94 GLY A C 1
ATOM 723 O O . GLY A 1 94 ? 7.637 -0.253 1.513 1 93.69 94 GLY A O 1
ATOM 724 N N . GLU A 1 95 ? 9.203 1.257 2.127 1 94.19 95 GLU A N 1
ATOM 725 C CA . GLU A 1 95 ? 8.5 2.42 1.59 1 94.19 95 GLU A CA 1
ATOM 726 C C . GLU A 1 95 ? 8.297 2.295 0.083 1 94.19 95 GLU A C 1
ATOM 728 O O . GLU A 1 95 ? 7.234 2.645 -0.437 1 94.19 95 GLU A O 1
ATOM 733 N N . ALA A 1 96 ? 9.289 1.802 -0.579 1 95.56 96 ALA A N 1
ATOM 734 C CA . ALA A 1 96 ? 9.18 1.662 -2.029 1 95.56 96 ALA A CA 1
ATOM 735 C C . ALA A 1 96 ? 8.039 0.721 -2.404 1 95.56 96 ALA A C 1
ATOM 737 O O . ALA A 1 96 ? 7.32 0.962 -3.379 1 95.56 96 ALA A O 1
ATOM 738 N N . GLU A 1 97 ? 7.832 -0.347 -1.63 1 96 97 GLU A N 1
ATOM 739 C CA . GLU A 1 97 ? 6.715 -1.258 -1.862 1 96 97 GLU A CA 1
ATOM 740 C C . GLU A 1 97 ? 5.375 -0.56 -1.642 1 96 97 GLU A C 1
ATOM 742 O O . GLU A 1 97 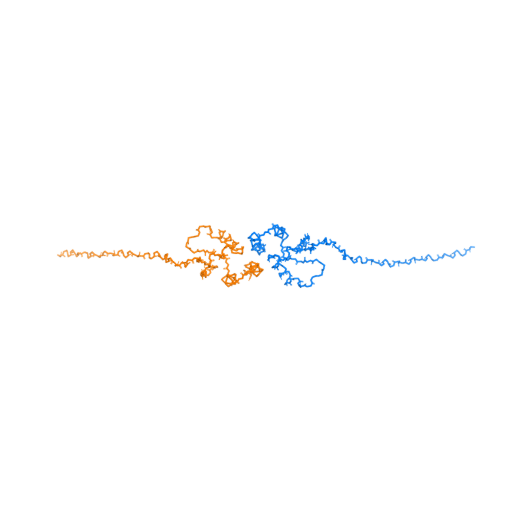? 4.438 -0.743 -2.42 1 96 97 GLU A O 1
ATOM 747 N N . ALA A 1 98 ? 5.402 0.224 -0.57 1 95.69 98 ALA A N 1
ATOM 748 C CA . ALA A 1 98 ? 4.18 0.962 -0.26 1 95.69 98 ALA A CA 1
ATOM 749 C C . ALA A 1 98 ? 3.824 1.93 -1.385 1 95.69 98 ALA A C 1
ATOM 751 O O . ALA A 1 98 ? 2.654 2.066 -1.747 1 95.69 98 ALA A O 1
ATOM 752 N N . GLU A 1 99 ? 4.789 2.598 -1.969 1 94.62 99 GLU A N 1
ATOM 753 C CA . GLU A 1 99 ? 4.57 3.523 -3.074 1 94.62 99 GLU A CA 1
ATOM 754 C C . GLU A 1 99 ? 4.02 2.801 -4.301 1 94.62 99 GLU A C 1
ATOM 756 O O . GLU A 1 99 ? 3.16 3.328 -5.008 1 94.62 99 GLU A O 1
ATOM 761 N N . LEU A 1 100 ? 4.52 1.629 -4.523 1 95.38 100 LEU A N 1
ATOM 762 C CA . LEU A 1 100 ? 4.047 0.858 -5.672 1 95.38 100 LEU A CA 1
ATOM 763 C C . LEU A 1 100 ? 2.604 0.412 -5.469 1 95.38 100 LEU A C 1
ATOM 765 O O . LEU A 1 100 ? 1.823 0.374 -6.422 1 95.38 100 LEU A O 1
ATOM 769 N N . LEU A 1 101 ? 2.26 0.102 -4.23 1 95.06 101 LEU A N 1
ATOM 770 C CA . LEU A 1 101 ? 0.871 -0.243 -3.955 1 95.06 101 LEU A CA 1
ATOM 771 C C . LEU A 1 101 ? -0.049 0.941 -4.234 1 95.06 101 LEU A C 1
ATOM 773 O O . LEU A 1 101 ? -1.136 0.772 -4.793 1 95.06 101 LEU A O 1
ATOM 777 N N . LEU A 1 102 ? 0.403 2.141 -3.871 1 93.19 102 LEU A N 1
ATOM 778 C CA . LEU A 1 102 ? -0.368 3.348 -4.148 1 93.19 102 LEU A CA 1
ATOM 779 C C . LEU A 1 102 ? -0.521 3.559 -5.652 1 93.19 102 LEU A C 1
ATOM 781 O O . LEU A 1 102 ? -1.547 4.066 -6.109 1 93.19 102 LEU A O 1
ATOM 785 N N . ALA A 1 103 ? 0.449 3.094 -6.43 1 91.12 103 ALA A N 1
ATOM 786 C CA . ALA A 1 103 ? 0.466 3.307 -7.875 1 91.12 103 ALA A CA 1
ATOM 787 C C . ALA A 1 103 ? -0.446 2.311 -8.586 1 91.12 103 ALA A C 1
ATOM 789 O O . ALA A 1 103 ? -0.86 2.541 -9.727 1 91.12 103 ALA A O 1
ATOM 790 N N . LEU A 1 104 ? -0.578 1.076 -8.164 1 87.19 104 LEU A N 1
ATOM 791 C CA . LEU A 1 104 ? -1.393 0.038 -8.789 1 87.19 104 LEU A CA 1
ATOM 792 C C . LEU A 1 104 ? -2.795 0.556 -9.094 1 87.19 104 LEU A C 1
ATOM 794 O O . LEU A 1 104 ? -3.447 0.082 -10.023 1 87.19 104 LEU A O 1
ATOM 798 N N . ARG A 1 105 ? -3.443 1.565 -8.625 1 59.5 105 ARG A N 1
ATOM 799 C CA . ARG A 1 105 ? -4.801 2.021 -8.906 1 59.5 105 ARG A CA 1
ATOM 800 C C . ARG A 1 105 ? -4.809 3.051 -10.031 1 59.5 105 ARG A C 1
ATOM 802 O O . ARG A 1 105 ? -5.773 3.137 -10.797 1 59.5 105 ARG A O 1
ATOM 809 N N . ASN A 1 106 ? -3.803 3.924 -10.156 1 56.31 106 ASN A N 1
ATOM 810 C CA . ASN A 1 106 ? -3.883 5.016 -11.125 1 56.31 106 ASN A CA 1
ATOM 811 C C . ASN A 1 106 ? -3.785 4.5 -12.555 1 56.31 106 ASN A C 1
ATOM 813 O O . ASN A 1 106 ? -4.012 5.25 -13.508 1 56.31 106 ASN A O 1
ATOM 817 N N . GLU A 1 107 ? -3.5 3.414 -12.844 1 50.84 107 GLU A N 1
ATOM 818 C CA . GLU A 1 107 ? -3.213 3.107 -14.242 1 50.84 107 GLU A CA 1
ATOM 819 C C . GLU A 1 107 ? -4.496 3.023 -15.062 1 50.84 107 GLU A C 1
ATOM 821 O O . GLU A 1 107 ? -4.453 2.768 -16.266 1 50.84 107 GLU A O 1
ATOM 826 N N . ASP A 1 108 ? -5.566 2.83 -14.641 1 44.66 108 ASP A N 1
ATOM 827 C CA . ASP A 1 108 ? -6.617 2.783 -15.648 1 44.66 108 ASP A CA 1
ATOM 828 C C . ASP A 1 108 ? -6.859 4.164 -16.25 1 44.66 108 ASP A C 1
ATOM 830 O O . ASP A 1 108 ? -7.641 4.305 -17.203 1 44.66 108 ASP A O 1
ATOM 834 N N . GLU A 1 109 ? -6.363 5.398 -15.781 1 39.75 109 GLU A N 1
ATOM 835 C CA . GLU A 1 109 ? -6.645 6.523 -16.672 1 39.75 109 GLU A CA 1
ATOM 836 C C . GLU A 1 109 ? -5.719 6.512 -17.875 1 39.75 109 GLU A C 1
ATOM 838 O O . GLU A 1 109 ? -4.543 6.168 -17.766 1 39.75 109 GLU A O 1
ATOM 843 N N . MET B 1 1 ? -29.875 90.312 -2.834 1 32.31 1 MET B N 1
ATOM 844 C CA . MET B 1 1 ? -30.031 88.875 -2.641 1 32.31 1 MET B CA 1
ATOM 845 C C . MET B 1 1 ? -28.75 88.25 -2.109 1 32.31 1 MET B C 1
ATOM 847 O O . MET B 1 1 ? -27.672 88.438 -2.678 1 32.31 1 MET B O 1
ATOM 851 N N . ARG B 1 2 ? -28.672 87.875 -0.776 1 34.97 2 ARG B N 1
ATOM 852 C CA . ARG B 1 2 ? -27.625 87.5 0.17 1 34.97 2 ARG B CA 1
ATOM 853 C C . ARG B 1 2 ? -27.016 86.188 -0.189 1 34.97 2 ARG B C 1
ATOM 855 O O . ARG B 1 2 ? -27.719 85.188 -0.427 1 34.97 2 ARG B O 1
ATOM 862 N N . PRO B 1 3 ? -25.781 86.062 -0.773 1 40.41 3 PRO B N 1
ATOM 863 C CA . PRO B 1 3 ? -25 84.938 -1.257 1 40.41 3 PRO B CA 1
ATOM 864 C C . PRO B 1 3 ? -24.688 83.938 -0.156 1 40.41 3 PRO B C 1
ATOM 866 O O . PRO B 1 3 ? -23.969 84.25 0.795 1 40.41 3 PRO B O 1
ATOM 869 N N . LEU B 1 4 ? -25.688 83.25 0.482 1 33.59 4 LEU B N 1
ATOM 870 C CA . LEU B 1 4 ? -25.531 82.375 1.62 1 33.59 4 LEU B CA 1
ATOM 871 C C . LEU B 1 4 ? -24.562 81.25 1.291 1 33.59 4 LEU B C 1
ATOM 873 O O . LEU B 1 4 ? -24.781 80.5 0.348 1 33.59 4 LEU B O 1
ATOM 877 N N . LEU B 1 5 ? -23.281 81.438 1.334 1 36.81 5 LEU B N 1
ATOM 878 C CA . LEU B 1 5 ? -22.109 80.562 1.095 1 36.81 5 LEU B CA 1
ATOM 879 C C . LEU B 1 5 ? -22.094 79.375 2.053 1 36.81 5 LEU B C 1
ATOM 881 O O . LEU B 1 5 ? -21.891 79.562 3.256 1 36.81 5 LEU B O 1
ATOM 885 N N . ARG B 1 6 ? -23.188 78.5 2.061 1 34.5 6 ARG B N 1
ATOM 886 C CA . ARG B 1 6 ? -23.234 77.438 3.053 1 34.5 6 ARG B CA 1
ATOM 887 C C . ARG B 1 6 ? -21.984 76.562 2.979 1 34.5 6 ARG B C 1
ATOM 889 O O . ARG B 1 6 ? -21.5 76.25 1.889 1 34.5 6 ARG B O 1
ATOM 896 N N . ARG B 1 7 ? -21.203 76.5 4.07 1 36.31 7 ARG B N 1
ATOM 897 C CA . ARG B 1 7 ? -20 75.812 4.598 1 36.31 7 ARG B CA 1
ATOM 898 C C . ARG B 1 7 ? -20.094 74.312 4.453 1 36.31 7 ARG B C 1
ATOM 900 O O . ARG B 1 7 ? -21.031 73.688 4.973 1 36.31 7 ARG B O 1
ATOM 907 N N . PRO B 1 8 ? -19.75 73.688 3.322 1 39.16 8 PRO B N 1
ATOM 908 C CA . PRO B 1 8 ? -19.812 72.25 3.158 1 39.16 8 PRO B CA 1
ATOM 909 C C . PRO B 1 8 ? -19.172 71.5 4.324 1 39.16 8 PRO B C 1
ATOM 911 O O . PRO B 1 8 ? -18.188 71.938 4.891 1 39.16 8 PRO B O 1
ATOM 914 N N . ALA B 1 9 ? -19.969 70.875 5.137 1 34.84 9 ALA B N 1
ATOM 915 C CA . ALA B 1 9 ? -19.703 70 6.273 1 34.84 9 ALA B CA 1
ATOM 916 C C . ALA B 1 9 ? -18.656 68.938 5.91 1 34.84 9 ALA B C 1
ATOM 918 O O . ALA B 1 9 ? -18.703 68.312 4.828 1 34.84 9 ALA B O 1
ATOM 919 N N . ARG B 1 10 ? -17.391 69.125 6.367 1 34.41 10 ARG B N 1
ATOM 920 C CA . ARG B 1 10 ? -16.234 68.188 6.34 1 34.41 10 ARG B CA 1
ATOM 921 C C . ARG B 1 10 ? -16.578 66.812 6.875 1 34.41 10 ARG B C 1
ATOM 923 O O . ARG B 1 10 ? -17.031 66.688 8.016 1 34.41 10 ARG B O 1
ATOM 930 N N . VAL B 1 11 ? -17.312 65.938 6.098 1 33.34 11 VAL B N 1
ATOM 931 C CA . VAL B 1 11 ? -17.484 64.5 6.391 1 33.34 11 VAL B CA 1
ATOM 932 C C . VAL B 1 11 ? -16.188 63.938 6.895 1 33.34 11 VAL B C 1
ATOM 934 O O . VAL B 1 11 ? -15.148 64 6.234 1 33.34 11 VAL B O 1
ATOM 937 N N . GLY B 1 12 ? -16.031 63.844 8.203 1 28.58 12 GLY B N 1
ATOM 938 C CA . GLY B 1 12 ? -15.07 63.188 9.078 1 28.58 12 GLY B CA 1
ATOM 939 C C . GLY B 1 12 ? -14.477 61.906 8.484 1 28.58 12 GLY B C 1
ATOM 940 O O . GLY B 1 12 ? -15.047 61.344 7.559 1 28.58 12 GLY B O 1
ATOM 941 N N . ASP B 1 13 ? -13.234 61.625 8.938 1 31.91 13 ASP B N 1
ATOM 942 C CA . ASP B 1 13 ? -12.062 60.75 8.922 1 31.91 13 ASP B CA 1
ATOM 943 C C . ASP B 1 13 ? -12.453 59.281 9.156 1 31.91 13 ASP B C 1
ATOM 945 O O . ASP B 1 13 ? -13.156 58.969 10.117 1 31.91 13 ASP B O 1
ATOM 949 N N . SER B 1 14 ? -12.742 58.562 8.031 1 32.94 14 SER B N 1
ATOM 950 C CA . SER B 1 14 ? -12.797 57.094 7.949 1 32.94 14 SER B CA 1
ATOM 951 C C . SER B 1 14 ? -11.703 56.469 8.797 1 32.94 14 SER B C 1
ATOM 953 O O . SER B 1 14 ? -10.516 56.719 8.594 1 32.94 14 SER B O 1
ATOM 955 N N . SER B 1 15 ? -11.906 56.281 10.102 1 33.69 15 SER B N 1
ATOM 956 C CA . SER B 1 15 ? -11.117 55.438 10.977 1 33.69 15 SER B CA 1
ATOM 957 C C . SER B 1 15 ? -10.758 54.125 10.289 1 33.69 15 SER B C 1
ATOM 959 O O . SER B 1 15 ? -11.609 53.5 9.648 1 33.69 15 SER B O 1
ATOM 961 N N . SER B 1 16 ? -9.562 54.031 9.727 1 32.34 16 SER B N 1
ATOM 962 C CA . SER B 1 16 ? -8.797 52.844 9.32 1 32.34 16 SER B CA 1
ATOM 963 C C . SER B 1 16 ? -8.945 51.719 10.328 1 32.34 16 SER B C 1
ATOM 965 O O . SER B 1 16 ? -8.516 51.844 11.477 1 32.34 16 SER B O 1
ATOM 967 N N . THR B 1 17 ? -10.133 51.188 10.57 1 32 17 THR B N 1
ATOM 968 C CA . THR B 1 17 ? -10.148 49.938 11.312 1 32 17 THR B CA 1
ATOM 969 C C . THR B 1 17 ? -9.086 48.969 10.773 1 32 17 THR B C 1
ATOM 971 O O . THR B 1 17 ? -9.125 48.594 9.594 1 32 17 THR B O 1
ATOM 974 N N . GLN B 1 18 ? -7.812 49.188 11.156 1 32.53 18 GLN B N 1
ATOM 975 C CA . GLN B 1 18 ? -6.77 48.188 11.062 1 32.53 18 GLN B CA 1
ATOM 976 C C . GLN B 1 18 ? -7.32 46.781 11.383 1 32.53 18 GLN B C 1
ATOM 978 O O . GLN B 1 18 ? -7.785 46.531 12.492 1 32.53 18 GLN B O 1
ATOM 983 N N . GLY B 1 19 ? -8.141 46.219 10.539 1 32.94 19 GLY B N 1
ATOM 984 C CA . GLY B 1 19 ? -8.43 44.812 10.656 1 32.94 19 GLY B CA 1
ATOM 985 C C . GLY B 1 19 ? -7.238 44 11.109 1 32.94 19 GLY B C 1
ATOM 986 O O . GLY B 1 19 ? -6.156 44.062 10.523 1 32.94 19 GLY B O 1
ATOM 987 N N . GLU B 1 20 ? -6.969 43.906 12.406 1 35.25 20 GLU B N 1
ATOM 988 C CA . GLU B 1 20 ? -6.125 42.875 12.977 1 35.25 20 GLU B CA 1
ATOM 989 C C . GLU B 1 20 ? -6.277 41.562 12.203 1 35.25 20 GLU B C 1
ATOM 991 O O . GLU B 1 20 ? -7.363 40.969 12.18 1 35.25 20 GLU B O 1
ATOM 996 N N . ALA B 1 21 ? -5.867 41.5 10.992 1 34.66 21 ALA B N 1
ATOM 997 C CA . ALA B 1 21 ? -5.578 40.188 10.461 1 34.66 21 ALA B CA 1
ATOM 998 C C . ALA B 1 21 ? -5.086 39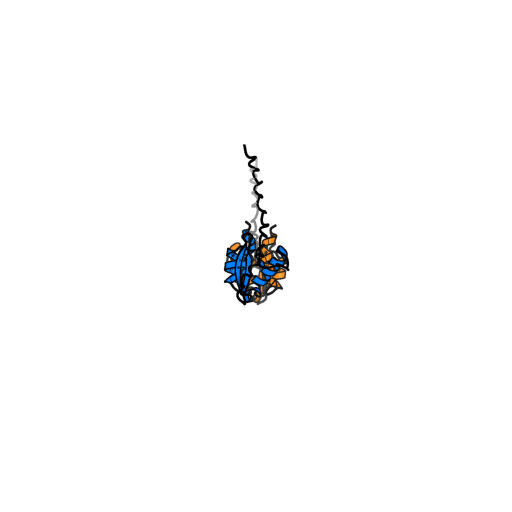.25 11.555 1 34.66 21 ALA B C 1
ATOM 1000 O O . ALA B 1 21 ? -4.035 39.469 12.156 1 34.66 21 ALA B O 1
ATOM 1001 N N . ILE B 1 22 ? -5.984 38.844 12.414 1 34.31 22 ILE B N 1
ATOM 1002 C CA . ILE B 1 22 ? -5.648 37.625 13.148 1 34.31 22 ILE B CA 1
ATOM 1003 C C . ILE B 1 22 ? -4.816 36.719 12.266 1 34.31 22 ILE B C 1
ATOM 1005 O O . ILE B 1 22 ? -5.227 36.375 11.148 1 34.31 22 ILE B O 1
ATOM 1009 N N . SER B 1 23 ? -3.566 37 12.023 1 37.09 23 SER B N 1
ATOM 1010 C CA . SER B 1 23 ? -2.697 35.906 11.672 1 37.09 23 SER B CA 1
ATOM 1011 C C . SER B 1 23 ? -3.197 34.594 12.281 1 37.09 23 SER B C 1
ATOM 1013 O O . SER B 1 23 ? -3.113 34.406 13.5 1 37.09 23 SER B O 1
ATOM 1015 N N . GLY B 1 24 ? -4.344 34.219 12.094 1 38.41 24 GLY B N 1
ATOM 1016 C CA . GLY B 1 24 ? -4.941 32.938 12.422 1 38.41 24 GLY B CA 1
ATOM 1017 C C . GLY B 1 24 ? -3.953 31.781 12.367 1 38.41 24 GLY B C 1
ATOM 1018 O O . GLY B 1 24 ? -4.348 30.625 12.203 1 38.41 24 GLY B O 1
ATOM 1019 N N . LYS B 1 25 ? -2.723 32.031 12.07 1 40.66 25 LYS B N 1
ATOM 1020 C CA . LYS B 1 25 ? -1.817 30.953 12.422 1 40.66 25 LYS B CA 1
ATOM 1021 C C . LYS B 1 25 ? -2.061 30.484 13.852 1 40.66 25 LYS B C 1
ATOM 1023 O O . LYS B 1 25 ? -1.399 30.938 14.789 1 40.66 25 LYS B 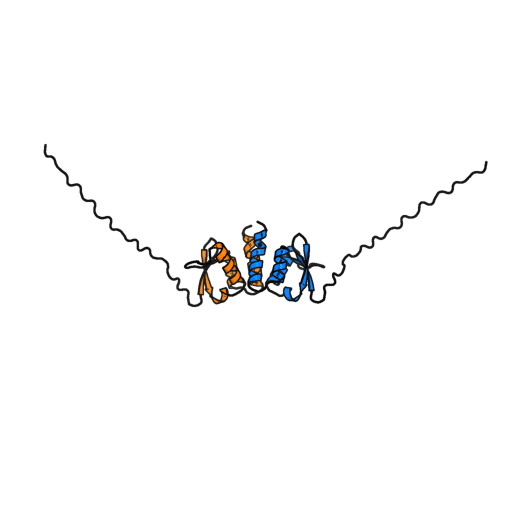O 1
ATOM 1028 N N . GLU B 1 26 ? -3.188 30.531 14.461 1 43.16 26 GLU B N 1
ATOM 1029 C CA . GLU B 1 26 ? -3.289 29.766 15.703 1 43.16 26 GLU B CA 1
ATOM 1030 C C . GLU B 1 26 ? -2.381 28.547 15.672 1 43.16 26 GLU B C 1
ATOM 1032 O O . GLU B 1 26 ? -2.438 27.734 14.734 1 43.16 26 GLU B O 1
ATOM 1037 N N . ALA B 1 27 ? -1.209 28.609 16.109 1 43.38 27 ALA B N 1
ATOM 1038 C CA . ALA B 1 27 ? -0.264 27.562 16.516 1 43.38 27 ALA B CA 1
ATOM 1039 C C . ALA B 1 27 ? -0.994 26.328 17.047 1 43.38 27 ALA B C 1
ATOM 1041 O O . ALA B 1 27 ? -1.554 26.359 18.141 1 43.38 27 ALA B O 1
ATOM 1042 N N . MET B 1 28 ? -1.966 25.703 16.359 1 44.44 28 MET B N 1
ATOM 1043 C CA . MET B 1 28 ? -2.383 24.422 16.906 1 44.44 28 MET B CA 1
ATOM 1044 C C . MET B 1 28 ? -1.247 23.781 17.703 1 44.44 28 MET B C 1
ATOM 1046 O O . MET B 1 28 ? -0.142 23.609 17.172 1 44.44 28 MET B O 1
ATOM 1050 N N . SER B 1 29 ? -1.226 24.141 18.891 1 49.03 29 SER B N 1
ATOM 1051 C CA . SER B 1 29 ? -0.295 23.516 19.828 1 49.03 29 SER B CA 1
ATOM 1052 C C . SER B 1 29 ? -0.067 22.047 19.469 1 49.03 29 SER B C 1
ATOM 1054 O O . SER B 1 29 ? -0.958 21.219 19.641 1 49.03 29 SER B O 1
ATOM 1056 N N . ALA B 1 30 ? 0.479 21.812 18.328 1 58.94 30 ALA B N 1
ATOM 1057 C CA . ALA B 1 30 ? 0.925 20.422 18.219 1 58.94 30 ALA B CA 1
ATOM 1058 C C . ALA B 1 30 ? 1.595 19.953 19.5 1 58.94 30 ALA B C 1
ATOM 1060 O O . ALA B 1 30 ? 2.41 20.672 20.078 1 58.94 30 ALA B O 1
ATOM 1061 N N . THR B 1 31 ? 0.788 19.219 20.328 1 63.91 31 THR B N 1
ATOM 1062 C CA . THR B 1 31 ? 1.431 18.516 21.438 1 63.91 31 THR B CA 1
ATOM 1063 C C . THR B 1 31 ? 2.775 17.938 21 1 63.91 31 THR B C 1
ATOM 1065 O O . THR B 1 31 ? 2.926 17.484 19.875 1 63.91 31 THR B O 1
ATOM 1068 N N . GLU B 1 32 ? 3.697 18.094 21.641 1 81.25 32 GLU B N 1
ATOM 1069 C CA . GLU B 1 32 ? 5.016 17.516 21.406 1 81.25 32 GLU B CA 1
ATOM 1070 C C . GLU B 1 32 ? 4.902 16.078 20.891 1 81.25 32 GLU B C 1
ATOM 1072 O O . GLU B 1 32 ? 4.148 15.273 21.438 1 81.25 32 GLU B O 1
ATOM 1077 N N . GLY B 1 33 ? 5.352 15.781 19.75 1 93.5 33 GLY B N 1
ATOM 1078 C CA . GLY B 1 33 ? 5.355 14.43 19.203 1 93.5 33 GLY B CA 1
ATOM 1079 C C . GLY B 1 33 ? 4.23 14.188 18.219 1 93.5 33 GLY B C 1
ATOM 1080 O O . GLY B 1 33 ? 4.129 13.102 17.641 1 93.5 33 GLY B O 1
ATOM 1081 N N . PHE B 1 34 ? 3.398 15.328 18.047 1 95.44 34 PHE B N 1
ATOM 1082 C CA . PHE B 1 34 ? 2.293 15.172 17.109 1 95.44 34 PHE B CA 1
ATOM 1083 C C . PHE B 1 34 ? 2.441 16.141 15.93 1 95.44 34 PHE B C 1
ATOM 1085 O O . PHE B 1 34 ? 3 17.219 16.078 1 95.44 34 PHE B O 1
ATOM 1092 N N . VAL B 1 35 ? 1.946 15.781 14.742 1 95.69 35 VAL B N 1
ATOM 1093 C CA . VAL B 1 35 ? 1.942 16.578 13.516 1 95.69 35 VAL B CA 1
ATOM 1094 C C . VAL B 1 35 ? 0.506 16.781 13.039 1 95.69 35 VAL B C 1
ATOM 1096 O O . VAL B 1 35 ? -0.238 15.805 12.859 1 95.69 35 VAL B O 1
ATOM 1099 N N . PRO B 1 36 ? 0.118 18.062 12.914 1 96.62 36 PRO B N 1
ATOM 1100 C CA . PRO B 1 36 ? -1.212 18.281 12.336 1 96.62 36 PRO B CA 1
ATOM 1101 C C . PRO B 1 36 ? -1.289 17.891 10.859 1 96.62 36 PRO B C 1
ATOM 1103 O O . PRO B 1 36 ? -0.44 18.297 10.062 1 96.62 36 PRO B O 1
ATOM 1106 N N . VAL B 1 37 ? -2.359 17.125 10.453 1 97.56 37 VAL B N 1
ATOM 1107 C CA . VAL B 1 37 ? -2.559 16.625 9.094 1 97.56 37 VAL B CA 1
ATOM 1108 C C . VAL B 1 37 ? -4.004 16.859 8.672 1 97.56 37 VAL B C 1
ATOM 1110 O O . VAL B 1 37 ? -4.934 16.609 9.438 1 97.56 37 VAL B O 1
ATOM 1113 N N . CYS B 1 38 ? -4.152 17.375 7.453 1 97.81 38 CYS B N 1
ATOM 1114 C CA . CYS B 1 38 ? -5.469 17.438 6.828 1 97.81 38 CYS B CA 1
ATOM 1115 C C . CYS B 1 38 ? -5.543 16.5 5.629 1 97.81 38 CYS B C 1
ATOM 1117 O O . CYS B 1 38 ? -4.594 16.406 4.848 1 97.81 38 CYS B O 1
ATOM 1119 N N . VAL B 1 39 ? -6.676 15.898 5.562 1 97.44 39 VAL B N 1
ATOM 1120 C CA . VAL B 1 39 ? -6.75 14.906 4.492 1 97.44 39 VAL B CA 1
ATOM 1121 C C . VAL B 1 39 ? -7.957 15.195 3.602 1 97.44 39 VAL B C 1
ATOM 1123 O O . VAL B 1 39 ? -8.969 15.727 4.066 1 97.44 39 VAL B O 1
ATOM 1126 N N . GLY B 1 40 ? -7.793 14.852 2.328 1 93.56 40 GLY B N 1
ATOM 1127 C CA . GLY B 1 40 ? -8.867 14.914 1.354 1 93.56 40 GLY B CA 1
ATOM 1128 C C . GLY B 1 40 ? -9.281 16.328 1.013 1 93.56 40 GLY B C 1
ATOM 1129 O O . GLY B 1 40 ? -8.633 17.281 1.424 1 93.56 40 GLY B O 1
ATOM 1130 N N . GLU B 1 41 ? -10.312 16.391 0.178 1 88.5 41 GLU B N 1
ATOM 1131 C CA . GLU B 1 41 ? -10.867 17.672 -0.244 1 88.5 41 GLU B CA 1
ATOM 1132 C C . GLU B 1 41 ? -11.617 18.359 0.896 1 88.5 41 GLU B C 1
ATOM 1134 O O . GLU B 1 41 ? -11.695 19.594 0.952 1 88.5 41 GLU B O 1
ATOM 1139 N N . GLU B 1 42 ? -12.07 17.547 1.81 1 92.5 42 GLU B N 1
ATOM 1140 C CA . GLU B 1 42 ? -12.844 18.047 2.938 1 92.5 42 GLU B CA 1
ATOM 1141 C C . GLU B 1 42 ? -11.938 18.609 4.027 1 92.5 42 GLU B C 1
ATOM 1143 O O . GLU B 1 42 ? -12.414 19.219 4.988 1 92.5 42 GLU B O 1
ATOM 1148 N N . MET B 1 43 ? -10.688 18.438 3.893 1 95.25 43 MET B N 1
ATOM 1149 C CA . MET B 1 43 ? -9.688 18.969 4.82 1 95.25 43 MET B CA 1
ATOM 1150 C C . MET B 1 43 ? -9.977 18.5 6.246 1 95.25 43 MET B C 1
ATOM 1152 O O . MET B 1 43 ? -9.883 19.297 7.188 1 95.25 43 MET B O 1
ATOM 1156 N N . GLU B 1 44 ? -10.344 17.234 6.344 1 97.19 44 GLU B N 1
ATOM 1157 C CA . GLU B 1 44 ? -10.5 16.688 7.691 1 97.19 44 GLU B CA 1
ATOM 1158 C C . GLU B 1 44 ? -9.18 16.719 8.453 1 97.19 44 GLU B C 1
ATOM 1160 O O . GLU B 1 44 ? -8.156 16.266 7.957 1 97.19 44 GLU B O 1
ATOM 1165 N N . ARG B 1 45 ? -9.203 17.234 9.711 1 97.19 45 ARG B N 1
ATOM 1166 C CA . ARG B 1 45 ? -7.969 17.469 10.453 1 97.19 45 ARG B CA 1
ATOM 1167 C C . ARG B 1 45 ? -7.688 16.328 11.422 1 97.19 45 ARG B C 1
ATOM 1169 O O . ARG B 1 45 ? -8.602 15.828 12.086 1 97.19 45 ARG B O 1
ATOM 1176 N N . PHE B 1 46 ? -6.496 15.828 11.508 1 97.62 46 PHE B N 1
ATOM 1177 C CA . PHE B 1 46 ? -6 14.828 12.445 1 97.62 46 PHE B CA 1
ATOM 1178 C C . PHE B 1 46 ? -4.738 15.312 13.148 1 97.62 46 PHE B C 1
ATOM 1180 O O . PHE B 1 46 ? -3.971 16.094 12.578 1 97.62 46 PHE B O 1
ATOM 1187 N N . GLU B 1 47 ? -4.598 14.852 14.383 1 96.62 47 GLU B N 1
ATOM 1188 C CA . GLU B 1 47 ? -3.314 14.93 15.07 1 96.62 47 GLU B CA 1
ATOM 1189 C C . GLU B 1 47 ? -2.57 13.594 15 1 96.62 47 GLU B C 1
ATOM 1191 O O . GLU B 1 47 ? -2.951 12.633 15.672 1 96.62 47 GLU B O 1
ATOM 1196 N N . VAL B 1 48 ? -1.454 13.531 14.289 1 97.69 48 VAL B N 1
ATOM 1197 C CA . VAL B 1 48 ? -0.771 12.273 14.008 1 97.69 48 VAL B CA 1
ATOM 1198 C C . VAL B 1 48 ? 0.524 12.203 14.82 1 97.69 48 VAL B C 1
ATOM 1200 O O . VAL B 1 48 ? 1.352 13.117 14.758 1 97.69 48 VAL B O 1
ATOM 1203 N N . PRO B 1 49 ? 0.685 11.156 15.656 1 96.25 49 PRO B N 1
ATOM 1204 C CA . PRO B 1 49 ? 2.012 10.992 16.25 1 96.25 49 PRO B CA 1
ATOM 1205 C C . PRO B 1 49 ? 3.133 11.008 15.219 1 96.25 49 PRO B C 1
ATOM 1207 O O . PRO B 1 49 ? 3.066 10.281 14.219 1 96.25 49 PRO B O 1
ATOM 1210 N N . ALA B 1 50 ? 4.172 11.711 15.461 1 96.19 50 ALA B N 1
ATOM 1211 C CA . ALA B 1 50 ? 5.242 11.898 14.484 1 96.19 50 ALA B CA 1
ATOM 1212 C C . ALA B 1 50 ? 5.914 10.578 14.141 1 96.19 50 ALA B C 1
ATOM 1214 O O . ALA B 1 50 ? 6.406 10.391 13.023 1 96.19 50 ALA B O 1
ATOM 1215 N N . GLU B 1 51 ? 5.91 9.633 15.062 1 94.88 51 GLU B N 1
ATOM 1216 C CA . GLU B 1 51 ? 6.574 8.352 14.883 1 94.88 51 GLU B CA 1
ATOM 1217 C C . GLU B 1 51 ? 5.902 7.527 13.781 1 94.88 51 GLU B C 1
ATOM 1219 O O . GLU B 1 51 ? 6.547 6.688 13.148 1 94.88 51 GLU B O 1
ATOM 1224 N N . LEU B 1 52 ? 4.625 7.754 13.516 1 96.56 52 LEU B N 1
ATOM 1225 C CA . LEU B 1 52 ? 3.902 7 12.5 1 96.56 52 LEU B CA 1
ATOM 1226 C C . LEU B 1 52 ? 4.355 7.406 11.102 1 96.56 52 LEU B C 1
ATOM 1228 O O . LEU B 1 52 ? 4.238 6.625 10.156 1 96.56 52 LEU B O 1
ATOM 1232 N N . LEU B 1 53 ? 4.922 8.609 10.984 1 95.38 53 LEU B N 1
ATOM 1233 C CA . LEU B 1 53 ? 5.219 9.164 9.664 1 95.38 53 LEU B CA 1
ATOM 1234 C C . LEU B 1 53 ? 6.426 8.461 9.047 1 95.38 53 LEU B C 1
ATOM 1236 O O . LEU B 1 53 ? 6.668 8.586 7.84 1 95.38 53 LEU B O 1
ATOM 1240 N N . SER B 1 54 ? 7.152 7.637 9.906 1 94.56 54 SER B N 1
ATOM 1241 C CA . SER B 1 54 ? 8.312 6.906 9.406 1 94.56 54 SER B CA 1
ATOM 1242 C C . SER B 1 54 ? 7.914 5.52 8.906 1 94.56 54 SER B C 1
ATOM 1244 O O . SER B 1 54 ? 8.711 4.844 8.25 1 94.56 54 SER B O 1
ATOM 1246 N N . ARG B 1 55 ? 6.742 5.105 9.141 1 96.12 55 ARG B N 1
ATOM 1247 C CA . ARG B 1 55 ? 6.262 3.822 8.641 1 96.12 55 ARG B CA 1
ATOM 1248 C C . ARG B 1 55 ? 6.082 3.861 7.125 1 96.12 55 ARG B C 1
ATOM 1250 O O . ARG B 1 55 ? 5.711 4.895 6.566 1 96.12 55 ARG B O 1
ATOM 1257 N N . PRO B 1 56 ? 6.262 2.76 6.52 1 95.62 56 PRO B N 1
ATOM 1258 C CA . PRO B 1 56 ? 6.273 2.727 5.055 1 95.62 56 PRO B CA 1
ATOM 1259 C C . PRO B 1 56 ? 5.012 3.322 4.438 1 95.62 56 PRO B C 1
ATOM 1261 O O . PRO B 1 56 ? 5.094 4.105 3.488 1 95.62 56 PRO B O 1
ATOM 1264 N N . ALA B 1 57 ? 3.889 2.975 4.98 1 95.94 57 ALA B N 1
ATOM 1265 C CA . ALA B 1 57 ? 2.629 3.461 4.426 1 95.94 57 ALA B CA 1
ATOM 1266 C C . ALA B 1 57 ? 2.551 4.984 4.492 1 95.94 57 ALA B C 1
ATOM 1268 O O . ALA B 1 57 ? 2.172 5.633 3.516 1 95.94 57 ALA B O 1
ATOM 1269 N N . PHE B 1 58 ? 2.906 5.52 5.609 1 97.56 58 PHE B N 1
ATOM 1270 C CA . PHE B 1 58 ? 2.828 6.965 5.781 1 97.56 58 PHE B CA 1
ATOM 1271 C C . PHE B 1 58 ? 3.916 7.664 4.977 1 97.56 58 PHE B C 1
ATOM 1273 O O . PHE B 1 58 ? 3.688 8.734 4.41 1 97.56 58 PHE B O 1
ATOM 1280 N N . ALA B 1 59 ? 5.047 7.043 4.965 1 96.75 59 ALA B N 1
ATOM 1281 C CA . ALA B 1 59 ? 6.113 7.594 4.137 1 96.75 59 ALA B CA 1
ATOM 1282 C C . ALA B 1 59 ? 5.684 7.688 2.676 1 96.75 59 ALA B C 1
ATOM 1284 O O . ALA B 1 59 ? 5.957 8.68 2.002 1 96.75 59 ALA B O 1
ATOM 1285 N N . ALA B 1 60 ? 5.02 6.711 2.211 1 96.25 60 ALA B N 1
ATOM 1286 C CA . ALA B 1 60 ? 4.508 6.727 0.843 1 96.25 60 ALA B CA 1
ATOM 1287 C C . ALA B 1 60 ? 3.465 7.82 0.658 1 96.25 60 ALA B C 1
ATOM 1289 O O . ALA B 1 60 ? 3.465 8.523 -0.356 1 96.25 60 ALA B O 1
ATOM 1290 N N . LEU B 1 61 ? 2.605 7.98 1.609 1 96.31 61 LEU B N 1
ATOM 1291 C CA . LEU B 1 61 ? 1.589 9.023 1.534 1 96.31 61 LEU B CA 1
ATOM 1292 C C . LEU B 1 61 ? 2.229 10.406 1.535 1 96.31 61 LEU B C 1
ATOM 1294 O O . LEU B 1 61 ? 1.733 11.328 0.877 1 96.31 61 LEU B O 1
ATOM 1298 N N . LEU B 1 62 ? 3.33 10.539 2.322 1 96.69 62 LEU B N 1
ATOM 1299 C CA . LEU B 1 62 ? 4.039 11.812 2.34 1 96.69 62 LEU B CA 1
ATOM 1300 C C . LEU B 1 62 ? 4.637 12.125 0.971 1 96.69 62 LEU B C 1
ATOM 1302 O O . LEU B 1 62 ? 4.629 13.281 0.534 1 96.69 62 LEU B O 1
ATOM 1306 N N . HIS B 1 63 ? 5.141 11.109 0.284 1 95.44 63 HIS B N 1
ATOM 1307 C CA . HIS B 1 63 ? 5.645 11.312 -1.069 1 95.44 63 HIS B CA 1
ATOM 1308 C C . HIS B 1 63 ? 4.527 11.727 -2.02 1 95.44 63 HIS B C 1
ATOM 1310 O O . HIS B 1 63 ? 4.711 12.633 -2.838 1 95.44 63 HIS B O 1
ATOM 1316 N N . LEU B 1 64 ? 3.438 11.125 -1.809 1 93.44 64 LEU B N 1
ATOM 1317 C CA . LEU B 1 64 ? 2.281 11.516 -2.609 1 93.44 64 LEU B CA 1
ATOM 1318 C C . LEU B 1 64 ? 1.861 12.945 -2.299 1 93.44 64 LEU B C 1
ATOM 1320 O O . LEU B 1 64 ? 1.536 13.711 -3.207 1 93.44 64 LEU B O 1
ATOM 1324 N N . SER B 1 65 ? 1.835 13.266 -1.079 1 96.31 65 SER B N 1
ATOM 1325 C CA . SER B 1 65 ? 1.517 14.617 -0.632 1 96.31 65 SER B CA 1
ATOM 1326 C C . SER B 1 65 ? 2.424 15.648 -1.296 1 96.31 65 SER B C 1
ATOM 1328 O O . SER B 1 65 ? 1.952 16.672 -1.786 1 96.31 65 SER B O 1
ATOM 1330 N N . ALA B 1 66 ? 3.695 15.359 -1.3 1 96.06 66 ALA B N 1
ATOM 1331 C CA . ALA B 1 66 ? 4.68 16.266 -1.89 1 96.06 66 ALA B CA 1
ATOM 1332 C C . ALA B 1 66 ? 4.43 16.453 -3.383 1 96.06 66 ALA B C 1
ATOM 1334 O O . ALA B 1 66 ? 4.57 17.547 -3.91 1 96.06 66 ALA B O 1
ATOM 1335 N N . ARG B 1 67 ? 4.043 15.422 -4.016 1 92.62 67 ARG B N 1
ATOM 1336 C CA . ARG B 1 67 ? 3.756 15.477 -5.445 1 92.62 67 ARG B CA 1
ATOM 1337 C C . ARG B 1 67 ? 2.52 16.328 -5.719 1 92.62 67 ARG B C 1
ATOM 1339 O O . ARG B 1 67 ? 2.486 17.094 -6.684 1 92.62 67 ARG B O 1
ATOM 1346 N N . GLU B 1 68 ? 1.536 16.203 -4.863 1 92.31 68 GLU B N 1
ATOM 1347 C CA . GLU B 1 68 ? 0.249 16.859 -5.09 1 92.31 68 GLU B CA 1
ATOM 1348 C C . GLU B 1 68 ? 0.268 18.297 -4.602 1 92.31 68 GLU B C 1
ATOM 1350 O O . GLU B 1 68 ? -0.318 19.188 -5.234 1 92.31 68 GLU B O 1
ATOM 1355 N N . TYR B 1 69 ? 0.905 18.531 -3.436 1 94.38 69 TYR B N 1
ATOM 1356 C CA . TYR B 1 69 ? 0.757 19.812 -2.77 1 94.38 69 TYR B CA 1
ATOM 1357 C C . TYR B 1 69 ? 2.104 20.516 -2.629 1 94.38 69 TYR B C 1
ATOM 1359 O O . TYR B 1 69 ? 2.17 21.656 -2.18 1 94.38 69 TYR B O 1
ATOM 1367 N N . GLY B 1 70 ? 3.146 19.844 -2.986 1 94.69 70 GLY B N 1
ATOM 1368 C CA . GLY B 1 70 ? 4.473 20.438 -2.873 1 94.69 70 GLY B CA 1
ATOM 1369 C C . GLY B 1 70 ? 5.195 20.031 -1.6 1 94.69 70 GLY B C 1
ATOM 1370 O O . GLY B 1 70 ? 4.562 19.594 -0.636 1 94.69 70 GLY B O 1
ATOM 1371 N N . TYR B 1 71 ? 6.543 20.156 -1.448 1 93.31 71 TYR B N 1
ATOM 1372 C CA . TYR B 1 71 ? 7.379 19.75 -0.327 1 93.31 71 TYR B CA 1
ATOM 1373 C C . TYR B 1 71 ? 7.332 20.781 0.797 1 93.31 71 TYR B C 1
ATOM 1375 O O . TYR B 1 71 ? 7.641 20.469 1.948 1 93.31 71 TYR B O 1
ATOM 1383 N N . GLN B 1 72 ? 7.059 22 0.439 1 91.38 72 GLN B N 1
ATOM 1384 C CA . GLN B 1 72 ? 7.074 23.062 1.438 1 91.38 72 GLN B CA 1
ATOM 1385 C C . GLN B 1 72 ? 5.656 23.469 1.826 1 91.38 72 GLN B C 1
ATOM 1387 O O . GLN B 1 72 ? 5.207 24.562 1.479 1 91.38 72 GLN B O 1
ATOM 1392 N N . GLN B 1 73 ? 5.113 22.531 2.418 1 88.94 73 GLN B N 1
ATOM 1393 C CA . GLN B 1 73 ? 3.797 22.891 2.934 1 88.94 73 GLN B CA 1
ATOM 1394 C C . GLN B 1 73 ? 3.908 23.641 4.258 1 88.94 73 GLN B C 1
ATOM 1396 O O . GLN B 1 73 ? 4.719 23.281 5.117 1 88.94 73 GLN B O 1
ATOM 1401 N N . ARG B 1 74 ? 3.336 24.828 4.34 1 85.25 74 ARG B N 1
ATOM 1402 C CA . ARG B 1 74 ? 3.377 25.672 5.535 1 85.25 74 ARG B CA 1
ATOM 1403 C C . ARG B 1 74 ? 2.166 25.406 6.426 1 85.25 74 ARG B C 1
ATOM 1405 O O . ARG B 1 74 ? 1.03 25.375 5.945 1 85.25 74 ARG B O 1
ATOM 1412 N N . GLY B 1 75 ? 2.453 25.219 7.711 1 89.56 75 GLY B N 1
ATOM 1413 C CA . GLY B 1 75 ? 1.37 25 8.656 1 89.56 75 GLY B CA 1
ATOM 1414 C C . GLY B 1 75 ? 0.974 23.547 8.797 1 89.56 75 GLY B C 1
ATOM 1415 O O . GLY B 1 75 ? 1.749 22.734 9.297 1 89.56 75 GLY B O 1
ATOM 1416 N N . VAL B 1 76 ? -0.169 23.141 8.016 1 94.75 76 VAL B N 1
ATOM 1417 C CA . VAL B 1 76 ? -0.73 21.797 8.148 1 94.75 76 VAL B CA 1
ATOM 1418 C C . VAL B 1 76 ? -0.313 20.938 6.949 1 94.75 76 VAL B C 1
ATOM 1420 O O . VAL B 1 76 ? -0.278 21.422 5.816 1 94.75 76 VAL B O 1
ATOM 1423 N N . LEU B 1 77 ? 0.097 19.703 7.262 1 96.06 77 LEU B N 1
ATOM 1424 C CA . LEU B 1 77 ? 0.405 18.766 6.188 1 96.06 77 LEU B CA 1
ATOM 1425 C C . LEU B 1 77 ? -0.872 18.266 5.52 1 96.06 77 LEU B C 1
ATOM 1427 O O . LEU B 1 77 ? -1.824 17.875 6.203 1 96.06 77 LEU B O 1
ATOM 1431 N N . ARG B 1 78 ? -0.814 18.281 4.211 1 97.12 78 ARG B N 1
ATOM 1432 C CA . ARG B 1 78 ? -1.964 17.781 3.469 1 97.12 78 ARG B CA 1
ATOM 1433 C C . ARG B 1 78 ? -1.665 16.406 2.861 1 97.12 78 ARG B C 1
ATOM 1435 O O . ARG B 1 78 ? -0.621 16.219 2.234 1 97.12 78 ARG B O 1
ATOM 1442 N N . ILE B 1 79 ? -2.557 15.492 3.033 1 96.75 79 ILE B N 1
ATOM 1443 C CA . ILE B 1 79 ? -2.43 14.148 2.473 1 96.75 79 ILE B CA 1
ATOM 1444 C C . ILE B 1 79 ? -3.637 13.844 1.586 1 96.75 79 ILE B C 1
ATOM 1446 O O . ILE B 1 79 ? -4.781 13.969 2.023 1 96.75 79 ILE B O 1
ATOM 1450 N N . PRO B 1 80 ? -3.402 13.555 0.371 1 93.06 80 PRO B N 1
ATOM 1451 C CA . PRO B 1 80 ? -4.504 13.312 -0.563 1 93.06 80 PRO B CA 1
ATOM 1452 C C . PRO B 1 80 ? -5.137 11.93 -0.384 1 93.06 80 PRO B C 1
ATOM 1454 O O . PRO B 1 80 ? -4.941 11.047 -1.22 1 93.06 80 PRO B O 1
ATOM 1457 N N . CYS B 1 81 ? -5.902 11.75 0.608 1 94.06 81 CYS B N 1
ATOM 1458 C CA . CYS B 1 81 ? -6.605 10.508 0.888 1 94.06 81 CYS B CA 1
ATOM 1459 C C . CYS B 1 81 ? -7.922 10.773 1.612 1 94.06 81 CYS B C 1
ATOM 1461 O O . CYS B 1 81 ? -8.055 11.781 2.314 1 94.06 81 CYS B O 1
ATOM 1463 N N . PRO B 1 82 ? -8.875 9.875 1.419 1 93.62 82 PRO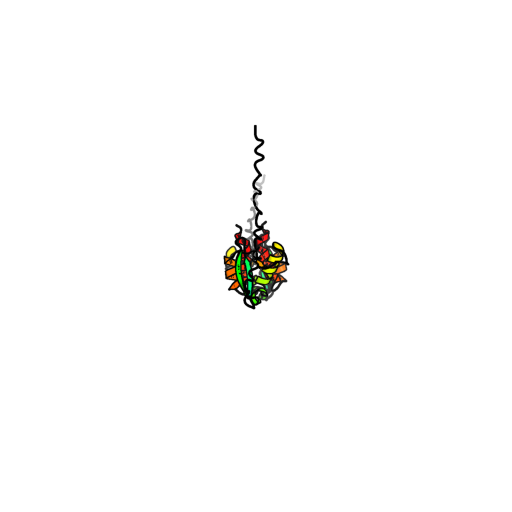 B N 1
ATOM 1464 C CA . PRO B 1 82 ? -10.148 10.047 2.123 1 93.62 82 PRO B CA 1
ATOM 1465 C C . PRO B 1 82 ? -10 9.922 3.639 1 93.62 82 PRO B C 1
ATOM 1467 O O . PRO B 1 82 ? -9.219 9.094 4.117 1 93.62 82 PRO B O 1
ATOM 1470 N N . GLY B 1 83 ? -10.758 10.734 4.367 1 96.5 83 GLY B N 1
ATOM 1471 C CA . GLY B 1 83 ? -10.719 10.742 5.82 1 96.5 83 GLY B CA 1
ATOM 1472 C C . GLY B 1 83 ? -10.969 9.375 6.434 1 96.5 83 GLY B C 1
ATOM 1473 O O . GLY B 1 83 ? -10.188 8.914 7.273 1 96.5 83 GLY B O 1
ATOM 1474 N N . PRO B 1 84 ? -12.023 8.695 5.996 1 96.25 84 PRO B N 1
ATOM 1475 C CA . PRO B 1 84 ? -12.312 7.387 6.582 1 96.25 84 PRO B CA 1
ATOM 1476 C C . PRO B 1 84 ? -11.18 6.383 6.375 1 96.25 84 PRO B C 1
ATOM 1478 O O . PRO B 1 84 ? -10.891 5.582 7.27 1 96.25 84 PRO B O 1
ATOM 1481 N N . LEU B 1 85 ? -10.492 6.414 5.277 1 95.56 85 LEU B N 1
ATOM 1482 C CA . LEU B 1 85 ? -9.367 5.52 5.023 1 95.56 85 LEU B CA 1
ATOM 1483 C C . LEU B 1 85 ? -8.164 5.906 5.875 1 95.56 85 LEU B C 1
ATOM 1485 O O . LEU B 1 85 ? -7.492 5.039 6.441 1 95.56 85 LEU B O 1
ATOM 1489 N N . PHE B 1 86 ? -7.922 7.199 5.93 1 97.25 86 PHE B N 1
ATOM 1490 C CA . PHE B 1 86 ? -6.805 7.688 6.73 1 97.25 86 PHE B CA 1
ATOM 1491 C C . PHE B 1 86 ? -6.961 7.266 8.188 1 97.25 86 PHE B C 1
ATOM 1493 O O . PHE B 1 86 ? -5.996 6.832 8.82 1 97.25 86 PHE B O 1
ATOM 1500 N N . ARG B 1 87 ? -8.156 7.402 8.734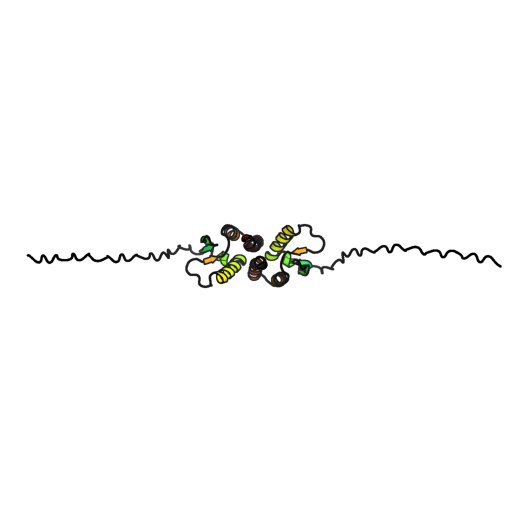 1 97.56 87 ARG B N 1
ATOM 1501 C CA . ARG B 1 87 ? -8.445 7 10.109 1 97.56 87 ARG B CA 1
ATOM 1502 C C . ARG B 1 87 ? -8.109 5.527 10.328 1 97.56 87 ARG B C 1
ATOM 1504 O O . ARG B 1 87 ? -7.531 5.164 11.352 1 97.56 87 ARG B O 1
ATOM 1511 N N . ARG B 1 88 ? -8.43 4.684 9.398 1 97.81 88 ARG B N 1
ATOM 1512 C CA . ARG B 1 88 ? -8.117 3.262 9.492 1 97.81 88 ARG B CA 1
ATOM 1513 C C . ARG B 1 88 ? -6.613 3.023 9.43 1 97.81 88 ARG B C 1
ATOM 1515 O O . ARG B 1 88 ? -6.082 2.164 10.133 1 97.81 88 ARG B O 1
ATOM 1522 N N . LEU B 1 89 ? -5.973 3.826 8.641 1 97.38 89 LEU B N 1
ATOM 1523 C CA . LEU B 1 89 ? -4.527 3.693 8.508 1 97.38 89 LEU B CA 1
ATOM 1524 C C . LEU B 1 89 ? -3.826 4 9.828 1 97.38 89 LEU B C 1
ATOM 1526 O O . LEU B 1 89 ? -2.852 3.336 10.188 1 97.38 89 LEU B O 1
ATOM 1530 N N . L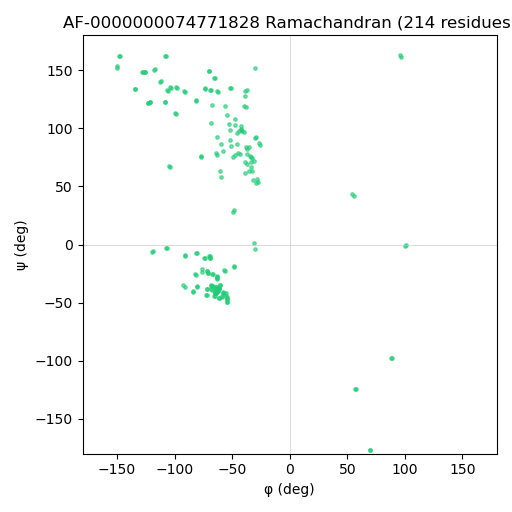EU B 1 90 ? -4.297 5 10.484 1 97.88 90 LEU B N 1
ATOM 1531 C CA . LEU B 1 90 ? -3.697 5.395 11.75 1 97.88 90 LEU B CA 1
ATOM 1532 C C . LEU B 1 90 ? -3.703 4.23 12.742 1 97.88 90 LEU B C 1
ATOM 1534 O O . LEU B 1 90 ? -2.857 4.164 13.633 1 97.88 90 LEU B O 1
ATOM 1538 N N . LEU B 1 91 ? -4.633 3.248 12.492 1 97.19 91 LEU B N 1
ATOM 1539 C CA . LEU B 1 91 ? -4.832 2.172 13.461 1 97.19 91 LEU B CA 1
ATOM 1540 C C . LEU B 1 91 ? -4.254 0.861 12.938 1 97.19 91 LEU B C 1
ATOM 1542 O O . LEU B 1 91 ? -4.273 -0.153 13.633 1 97.19 91 LEU B O 1
ATOM 1546 N N . SER B 1 92 ? -3.746 0.877 11.742 1 97.06 92 SER B N 1
ATOM 1547 C CA . SER B 1 92 ? -3.354 -0.366 11.086 1 97.06 92 SER B CA 1
ATOM 1548 C C . SER B 1 92 ? -1.837 -0.496 11.008 1 97.06 92 SER B C 1
ATOM 1550 O O . SER B 1 92 ? -1.115 0.491 11.164 1 97.06 92 SER B O 1
ATOM 1552 N N . HIS B 1 93 ? -1.404 -1.729 10.766 1 94.12 93 HIS B N 1
ATOM 1553 C CA . HIS B 1 93 ? 0.008 -2.031 10.57 1 94.12 93 HIS B CA 1
ATOM 1554 C C . HIS B 1 93 ? 0.191 -3.199 9.602 1 94.12 93 HIS B C 1
ATOM 1556 O O . HIS B 1 93 ? -0.76 -3.932 9.32 1 94.12 93 HIS B O 1
ATOM 1562 N N . GLY B 1 94 ? 1.401 -3.297 9.094 1 93.69 94 GLY B N 1
ATOM 1563 C CA . GLY B 1 94 ? 1.757 -4.449 8.281 1 93.69 94 GLY B CA 1
ATOM 1564 C C . GLY B 1 94 ? 0.845 -4.641 7.086 1 93.69 94 GLY B C 1
ATOM 1565 O O . GLY B 1 94 ? 0.637 -3.711 6.305 1 93.69 94 GLY B O 1
ATOM 1566 N N . GLU B 1 95 ? 0.283 -5.816 7.016 1 94.12 95 GLU B N 1
ATOM 1567 C CA . GLU B 1 95 ? -0.544 -6.219 5.883 1 94.12 95 GLU B CA 1
ATOM 1568 C C . GLU B 1 95 ? -1.801 -5.359 5.781 1 94.12 95 GLU B C 1
ATOM 1570 O O . GLU B 1 95 ? -2.211 -4.977 4.684 1 94.12 95 GLU B O 1
ATOM 1575 N N . ALA B 1 96 ? -2.381 -5.082 6.902 1 95.62 96 ALA B N 1
ATOM 1576 C CA . ALA B 1 96 ? -3.598 -4.277 6.891 1 95.62 96 ALA B CA 1
ATOM 1577 C C . ALA B 1 96 ? -3.336 -2.895 6.301 1 95.62 96 ALA B C 1
ATOM 1579 O O . ALA B 1 96 ? -4.172 -2.357 5.566 1 95.62 96 ALA B O 1
ATOM 1580 N N . GLU B 1 97 ? -2.172 -2.311 6.582 1 96 97 GLU B N 1
ATOM 1581 C CA . GLU B 1 97 ? -1.8 -1.025 6 1 96 97 GLU B CA 1
ATOM 1582 C C . GLU B 1 97 ? -1.634 -1.132 4.484 1 96 97 GLU B C 1
ATOM 1584 O O . GLU B 1 97 ? -2.08 -0.255 3.744 1 96 97 GLU B O 1
ATOM 1589 N N . ALA B 1 98 ? -1 -2.238 4.137 1 95.69 98 ALA B N 1
ATOM 1590 C CA . ALA B 1 98 ? -0.794 -2.465 2.707 1 95.69 98 ALA B CA 1
ATOM 1591 C C . ALA B 1 98 ? -2.127 -2.584 1.974 1 95.69 98 ALA B C 1
ATOM 1593 O O . ALA B 1 98 ? -2.287 -2.053 0.872 1 95.69 98 ALA B O 1
ATOM 1594 N N . GLU B 1 99 ? -3.1 -3.24 2.537 1 94.62 99 GLU B N 1
ATOM 1595 C CA . GLU B 1 99 ? -4.422 -3.393 1.943 1 94.62 99 GLU B CA 1
ATOM 1596 C C . GLU B 1 99 ? -5.125 -2.045 1.804 1 94.62 99 GLU B C 1
ATOM 1598 O O . GLU B 1 99 ? -5.809 -1.795 0.811 1 94.62 99 GLU B O 1
ATOM 1603 N N . LEU B 1 100 ? -4.938 -1.215 2.785 1 95.38 100 LEU B N 1
ATOM 1604 C CA . LEU B 1 100 ? -5.559 0.104 2.736 1 95.38 100 LEU B CA 1
ATOM 1605 C C . LEU B 1 100 ? -4.926 0.962 1.646 1 95.38 100 LEU B C 1
ATOM 1607 O O . LEU B 1 100 ? -5.617 1.745 0.988 1 95.38 100 LEU B O 1
ATOM 1611 N N . LEU B 1 101 ? -3.629 0.792 1.451 1 95.06 101 LEU B N 1
ATOM 1612 C CA . LEU B 1 101 ? -2.982 1.512 0.361 1 95.06 101 LEU B CA 1
ATOM 1613 C C . LEU B 1 101 ? -3.541 1.073 -0.988 1 95.06 101 LEU B C 1
ATOM 1615 O O . LEU B 1 101 ? -3.771 1.904 -1.87 1 95.06 101 LEU B O 1
ATOM 1619 N N . LEU B 1 102 ? -3.797 -0.231 -1.142 1 93.12 102 LEU B N 1
ATOM 1620 C CA . LEU B 1 102 ? -4.395 -0.747 -2.367 1 93.12 102 LEU B CA 1
ATOM 1621 C C . LEU B 1 102 ? -5.793 -0.175 -2.57 1 93.12 102 LEU B C 1
ATOM 1623 O O . LEU B 1 102 ? -6.219 0.046 -3.707 1 93.12 102 LEU B O 1
ATOM 1627 N N . ALA B 1 103 ? -6.473 0.151 -1.479 1 91 103 ALA B N 1
ATOM 1628 C CA . ALA B 1 103 ? -7.852 0.625 -1.532 1 91 103 ALA B CA 1
ATOM 1629 C C . ALA B 1 103 ? -7.91 2.107 -1.888 1 91 103 ALA B C 1
ATOM 1631 O O . ALA B 1 103 ? -8.945 2.605 -2.332 1 91 103 ALA B O 1
ATOM 1632 N N . LEU B 1 104 ? -7.02 2.947 -1.462 1 87.12 104 LEU B N 1
ATOM 1633 C CA . LEU B 1 104 ? -7 4.383 -1.715 1 87.12 104 LEU B CA 1
ATOM 1634 C C . LEU B 1 104 ? -7.211 4.68 -3.195 1 87.12 104 LEU B C 1
ATOM 1636 O O . LEU B 1 104 ? -7.727 5.742 -3.555 1 87.12 104 LEU B O 1
ATOM 1640 N N . ARG B 1 105 ? -7.086 3.941 -4.246 1 59 105 ARG B N 1
ATOM 1641 C CA . ARG B 1 105 ? -7.266 4.254 -5.66 1 59 105 ARG B CA 1
ATOM 1642 C C . ARG B 1 105 ? -8.703 3.98 -6.102 1 59 105 ARG B C 1
ATOM 1644 O O . ARG B 1 105 ? -9.219 4.656 -6.992 1 59 105 ARG B O 1
ATOM 1651 N N . ASN B 1 106 ? -9.375 2.932 -5.594 1 55.97 106 ASN B N 1
ATOM 1652 C CA . ASN B 1 106 ? -10.672 2.559 -6.141 1 55.97 106 ASN B CA 1
ATOM 1653 C C . ASN B 1 106 ? -11.734 3.604 -5.816 1 55.97 106 ASN B C 1
ATOM 1655 O O . ASN B 1 106 ? -12.844 3.557 -6.355 1 55.97 106 ASN B O 1
ATOM 1659 N N . GLU B 1 107 ? -11.578 4.488 -5.074 1 50.56 107 GLU B N 1
ATOM 1660 C CA . GLU B 1 107 ? -12.734 5.277 -4.672 1 50.56 107 GLU B CA 1
ATOM 1661 C C . GLU B 1 107 ? -13.156 6.242 -5.777 1 50.56 107 GLU B C 1
ATOM 1663 O O . GLU B 1 107 ? -14.133 6.98 -5.625 1 50.56 107 GLU B O 1
ATOM 1668 N N . ASP B 1 108 ? -12.477 6.652 -6.625 1 44.16 108 ASP B N 1
ATOM 1669 C CA . ASP B 1 108 ? -13.125 7.598 -7.531 1 44.16 108 ASP B CA 1
ATOM 1670 C C . ASP B 1 108 ? -14.172 6.895 -8.391 1 44.1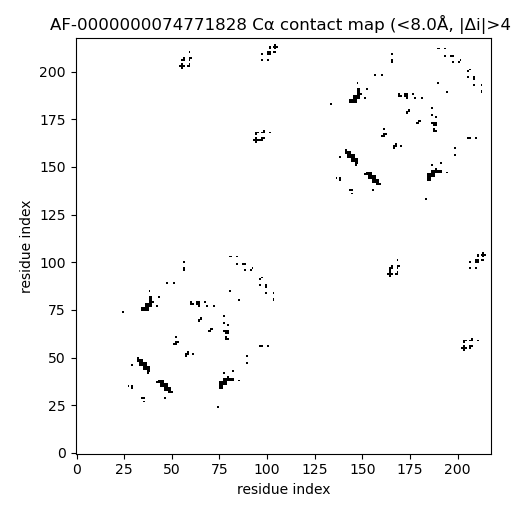6 108 ASP B C 1
ATOM 1672 O O . ASP B 1 108 ? -14.883 7.543 -9.164 1 44.16 108 ASP B O 1
ATOM 1676 N N . GLU B 1 109 ? -14.344 5.512 -8.523 1 39.94 109 GLU B N 1
ATOM 1677 C CA . GLU B 1 109 ? -15.539 5.156 -9.289 1 39.94 109 GLU B CA 1
ATOM 1678 C C . GLU B 1 109 ? -16.812 5.379 -8.477 1 39.94 109 GLU B C 1
ATOM 1680 O O . GLU B 1 109 ? -16.828 5.125 -7.27 1 39.94 109 GLU B O 1
#

Sequence (218 aa):
MRPLLRRPARVGDSSSTQGEAISGKEAMSATEGFVPVCVGEEMERFEVPAELLSRPAFAALLHLSAREYGYQQRGVLRIPCPGPLFRRLLLSHGEAEAELLLALRNEDEMRPLLRRPARVGDSSSTQGEAISGKEAMSATEGFVPVCVGEEMERFEVPAELLSRPAFAALLHLSAREYGYQQRGVLRIPCPGPLFRRLLLSHGEAEAELLLALRNEDE

Foldseek 3Di:
DDPPPPPDDPPDDPPPPPPPPPPVLPVPPLPPQWAWEFEAPVRRIDTARVVLCPAPLNVVQQVVQCVVPNPDDPRHRYGYFDPVLVVVCSVDDDPSSVVSVVVRPPPVD/DDPCPPDPDPPDDPPPPPPPPPPVLPVPVLPPQWAWEFEAPVRDIDTARVVLCPAPLNVVQQVVQCVVPNPDDPRHRYGYFDPVLVVVCSVDDDPSSVVSVVVRPPPVD

Solvent-accessible surface area (backbone atoms only — not comparable to full-atom values): 13298 Å² total; per-residue (Å²): 136,82,84,78,78,79,77,79,80,80,79,79,80,81,74,77,73,74,73,74,70,69,71,70,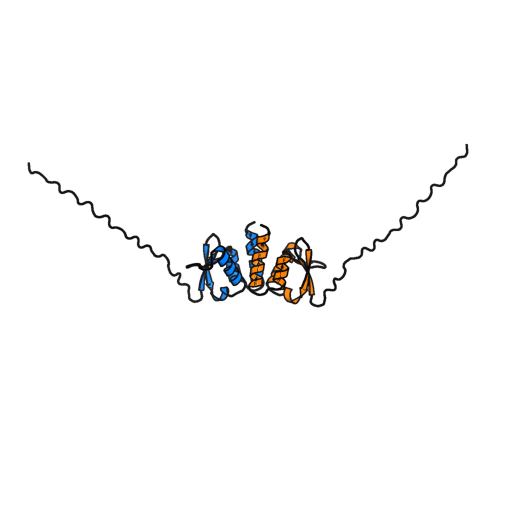73,66,71,72,73,53,55,88,62,37,40,52,34,26,21,37,93,80,50,47,76,45,79,38,54,50,75,56,52,73,37,30,61,42,39,27,45,50,54,48,14,29,72,75,70,42,83,80,58,74,90,56,43,59,35,87,41,54,54,74,59,50,59,50,45,78,74,43,56,65,37,58,34,36,40,50,38,50,49,70,43,62,64,82,113,135,85,81,78,78,78,78,79,77,80,80,76,81,79,75,77,74,74,71,73,70,69,71,70,71,65,71,70,72,53,54,89,62,37,40,54,34,26,21,37,95,79,51,46,76,46,80,39,55,50,76,56,49,72,37,31,62,41,39,26,44,50,54,49,14,29,72,75,69,41,84,80,59,73,90,55,43,58,34,88,42,56,53,76,58,49,60,50,46,76,74,42,55,66,38,59,34,36,40,49,38,50,50,70,44,63,64,82,113

Secondary structure (DSSP, 8-state):
-------------------------------TTEEEEEETTTTEEEEEEGGGGGSHHHHHHHHHHHHHH-S---SSEEE-S-HHHHHHHHH--HHHHHHHHHHTTGGG-/-------------------------------TTEEEEEETTTTEEEEEEGGGGGSHHHHHHHHHHHHHH-S---SSEEE-S-HHHHHHHHH--HHHHHHHHHHTTGGG-